Protein AF-A0A965UQV0-F1 (afdb_monomer_lite)

Sequence (285 aa):
LSEIEAEEAVGSFVECPVNIHHAEELSNMFTGNLGSVRDLWVEGEWVKGEVAIPLWLDNQLTDDGKKLSAEWTLTDKRFVGLALTPTPRIDNAALMAAFKTFSTSGKSQPPVASKAATTGERKTIMPKISEAWENLKALFTAAGFEDDMTTTKTPAPTPAPVEDKEKAELATFKANIVNSKKQTVKASAIRALGQNTPGAIAAFATIDATDSLETLEAMNTTYESIAAKTMGINGGRQTTTGNDGAFSAEKLDNPDLMKKVLFALSNEEPIFGSALKTLEQKGKV

Structure (mmCIF, N/CA/C/O backbone):
data_AF-A0A965UQV0-F1
#
_entry.id   AF-A0A965UQV0-F1
#
loop_
_atom_site.group_PDB
_atom_site.id
_atom_site.type_symbol
_atom_site.label_atom_id
_atom_site.label_alt_id
_atom_site.label_comp_id
_atom_site.label_asym_id
_atom_site.label_entity_id
_atom_site.label_seq_id
_atom_site.pdbx_PDB_ins_code
_atom_site.Cartn_x
_atom_site.Cartn_y
_atom_site.Cartn_z
_atom_site.occupancy
_atom_site.B_iso_or_equiv
_atom_site.auth_seq_id
_atom_site.auth_comp_id
_atom_site.auth_asym_id
_atom_site.auth_atom_id
_atom_site.pdbx_PDB_model_num
ATOM 1 N N . LEU A 1 1 ? -13.182 7.717 -5.731 1.00 72.56 1 LEU A N 1
ATOM 2 C CA . LEU A 1 1 ? -13.818 6.552 -6.372 1.00 72.56 1 LEU A CA 1
ATOM 3 C C . LEU A 1 1 ? -15.115 7.046 -6.995 1.00 72.56 1 LEU A C 1
ATOM 5 O O . LEU A 1 1 ? -15.606 8.078 -6.549 1.00 72.56 1 LEU A O 1
ATOM 9 N N . SER A 1 2 ? -15.632 6.383 -8.024 1.00 87.25 2 SER A N 1
ATOM 10 C CA . SER A 1 2 ? -17.058 6.509 -8.354 1.00 87.25 2 SER A CA 1
ATOM 11 C C . SER A 1 2 ? -17.911 5.847 -7.262 1.00 87.25 2 SER A C 1
ATOM 13 O O . SER A 1 2 ? -17.381 5.086 -6.455 1.00 87.25 2 SER A O 1
ATOM 15 N N . GLU A 1 3 ? -19.212 6.131 -7.228 1.00 87.62 3 GLU A N 1
ATOM 16 C CA . GLU A 1 3 ? -20.154 5.498 -6.289 1.00 87.62 3 GLU A CA 1
ATOM 17 C C . GLU A 1 3 ? -20.140 3.967 -6.429 1.00 87.62 3 GLU A C 1
ATOM 19 O O . GLU A 1 3 ? -19.945 3.266 -5.443 1.00 87.62 3 GLU A O 1
ATOM 24 N N . ILE A 1 4 ? -20.171 3.460 -7.668 1.00 90.50 4 ILE A N 1
ATOM 25 C CA . ILE A 1 4 ? -20.088 2.021 -7.973 1.00 90.50 4 ILE A CA 1
ATOM 26 C C . ILE A 1 4 ? -18.768 1.421 -7.473 1.00 90.50 4 ILE A C 1
ATOM 28 O O . ILE A 1 4 ? -18.767 0.388 -6.813 1.00 90.50 4 ILE A O 1
ATOM 32 N N . GLU A 1 5 ? -17.634 2.082 -7.740 1.00 88.69 5 GLU A N 1
ATOM 33 C CA . GLU A 1 5 ? -16.329 1.615 -7.244 1.00 88.69 5 GLU A CA 1
ATOM 34 C C . GLU A 1 5 ? -16.303 1.565 -5.704 1.00 88.69 5 GLU A C 1
ATOM 36 O O . GLU A 1 5 ? -15.667 0.688 -5.124 1.00 88.69 5 GLU A O 1
ATOM 41 N N . ALA A 1 6 ? -16.952 2.523 -5.030 1.00 90.62 6 ALA A N 1
ATOM 42 C CA . ALA A 1 6 ? -17.003 2.575 -3.572 1.00 90.62 6 ALA A CA 1
ATOM 43 C C . ALA A 1 6 ? -17.870 1.446 -2.997 1.00 90.62 6 ALA A C 1
ATOM 45 O O . ALA A 1 6 ? -17.454 0.790 -2.044 1.00 90.62 6 ALA A O 1
ATOM 46 N N . GLU A 1 7 ? -19.030 1.181 -3.599 1.00 92.94 7 GLU A N 1
ATOM 47 C CA . GLU A 1 7 ? -19.899 0.061 -3.231 1.00 92.94 7 GLU A CA 1
ATOM 48 C C . GLU A 1 7 ? -19.215 -1.293 -3.450 1.00 92.94 7 GLU A C 1
ATOM 50 O O . GLU A 1 7 ? -19.286 -2.162 -2.584 1.00 92.94 7 GLU A O 1
ATOM 55 N N . GLU A 1 8 ? -18.494 -1.473 -4.560 1.00 92.81 8 GLU A N 1
ATOM 56 C CA . GLU A 1 8 ? -17.718 -2.691 -4.823 1.00 92.81 8 GLU A CA 1
ATOM 57 C C . GLU A 1 8 ? -16.578 -2.882 -3.814 1.00 92.81 8 GLU A C 1
ATOM 59 O O . GLU A 1 8 ? -16.332 -3.999 -3.344 1.00 92.81 8 GLU A O 1
ATOM 64 N N . ALA A 1 9 ? -15.882 -1.802 -3.451 1.00 91.50 9 ALA A N 1
ATOM 65 C CA . ALA A 1 9 ? -14.832 -1.859 -2.442 1.00 91.50 9 ALA A CA 1
ATOM 66 C C . ALA A 1 9 ? -15.383 -2.228 -1.058 1.00 91.50 9 ALA A C 1
ATOM 68 O O . ALA A 1 9 ? -14.780 -3.047 -0.368 1.00 91.50 9 ALA A O 1
ATOM 69 N N . VAL A 1 10 ? -16.535 -1.670 -0.675 1.00 94.69 10 VAL A N 1
ATOM 70 C CA . VAL A 1 10 ? -17.234 -2.022 0.569 1.00 94.69 10 VAL A CA 1
ATOM 71 C C . VAL A 1 10 ? -17.746 -3.464 0.522 1.00 94.69 10 VAL A C 1
ATOM 73 O O . VAL A 1 10 ? -17.516 -4.227 1.451 1.00 94.69 10 VAL A O 1
ATOM 76 N N . GLY A 1 11 ? -18.374 -3.884 -0.578 1.00 94.25 11 GLY A N 1
ATOM 77 C CA . GLY A 1 11 ? -18.922 -5.235 -0.727 1.00 94.25 11 GLY A CA 1
ATOM 78 C C . GLY A 1 11 ? -17.865 -6.342 -0.792 1.00 94.25 11 GLY A C 1
ATOM 79 O O . GLY A 1 11 ? -18.174 -7.503 -0.534 1.00 94.25 11 GLY A O 1
ATOM 80 N N . SER A 1 12 ? -16.619 -5.994 -1.122 1.00 93.50 12 SER A N 1
ATOM 81 C CA . SER A 1 12 ? -15.470 -6.909 -1.109 1.00 93.50 12 SER A CA 1
ATOM 82 C C . SER A 1 12 ? -14.558 -6.732 0.105 1.00 93.50 12 SER A C 1
ATOM 84 O O . SER A 1 12 ? -13.489 -7.348 0.155 1.00 93.50 12 SER A O 1
ATOM 86 N N . PHE A 1 13 ? -14.964 -5.907 1.073 1.00 95.56 13 PHE A N 1
ATOM 87 C CA . PHE A 1 13 ? -14.188 -5.665 2.275 1.00 95.56 13 PHE A CA 1
ATOM 88 C C . PHE A 1 13 ? -14.021 -6.949 3.094 1.00 95.56 13 PHE A C 1
ATOM 90 O O . PHE A 1 13 ? -14.951 -7.734 3.285 1.00 95.56 13 PHE A O 1
ATOM 97 N N . VAL A 1 14 ? -12.805 -7.136 3.595 1.00 94.25 14 VAL A N 1
ATOM 98 C CA . VAL A 1 14 ? -12.452 -8.168 4.563 1.00 94.25 14 VAL A CA 1
ATOM 99 C C . VAL A 1 14 ? -11.770 -7.457 5.718 1.00 94.25 14 VAL A C 1
ATOM 101 O O . VAL A 1 14 ? -10.919 -6.597 5.482 1.00 94.25 14 VAL A O 1
ATOM 104 N N . GLU A 1 15 ? -12.135 -7.824 6.948 1.00 94.94 15 GLU A N 1
ATOM 105 C CA . GLU A 1 15 ? -11.484 -7.314 8.154 1.00 94.94 15 GLU A CA 1
ATOM 106 C C . GLU A 1 15 ? -9.959 -7.398 8.010 1.00 94.94 15 GLU A C 1
ATOM 108 O O . GLU A 1 15 ? -9.396 -8.450 7.696 1.00 94.94 15 GLU A O 1
ATOM 113 N N . CYS A 1 16 ? -9.292 -6.267 8.221 1.00 92.38 16 CYS A N 1
ATOM 114 C CA . CYS A 1 16 ? -7.855 -6.135 8.030 1.00 92.38 16 CYS A CA 1
ATOM 115 C C . CYS A 1 16 ? -7.203 -5.482 9.257 1.00 92.38 16 CYS A C 1
ATOM 117 O O . CYS A 1 16 ? -7.815 -4.620 9.903 1.00 92.38 16 CYS A O 1
ATOM 119 N N . PRO A 1 17 ? -5.959 -5.865 9.593 1.00 91.25 17 PRO A N 1
ATOM 120 C CA . PRO A 1 17 ? -5.268 -5.326 10.755 1.00 91.25 17 PRO A CA 1
ATOM 121 C C . PRO A 1 17 ? -4.925 -3.842 10.577 1.00 91.25 17 PRO A C 1
ATOM 123 O O . PRO A 1 17 ? -4.665 -3.368 9.469 1.00 91.25 17 PRO A O 1
ATOM 126 N N . VAL A 1 18 ? -4.878 -3.118 11.696 1.00 90.94 18 VAL A N 1
ATOM 127 C CA . VAL A 1 18 ? -4.290 -1.775 11.755 1.00 90.94 18 VAL A CA 1
ATOM 128 C C . VAL A 1 18 ? -2.770 -1.906 11.868 1.00 90.94 18 VAL A C 1
ATOM 130 O O . VAL A 1 18 ? -2.272 -2.684 12.681 1.00 90.94 18 VAL A O 1
ATOM 133 N N . ASN A 1 19 ? -2.027 -1.134 11.073 1.00 88.50 19 ASN A N 1
ATOM 134 C CA . ASN A 1 19 ? -0.559 -1.129 11.061 1.00 88.50 19 ASN A CA 1
ATOM 135 C C . ASN A 1 19 ? 0.024 0.217 11.546 1.00 88.50 19 ASN A C 1
ATOM 137 O O . ASN A 1 19 ? -0.667 1.239 11.570 1.00 88.50 19 ASN A O 1
ATOM 141 N N . ILE A 1 20 ? 1.311 0.237 11.920 1.00 83.94 20 ILE A N 1
ATOM 142 C CA . ILE A 1 20 ? 2.081 1.473 12.160 1.00 83.94 20 ILE A CA 1
ATOM 143 C C . ILE A 1 20 ? 2.837 1.814 10.880 1.00 83.94 20 ILE A C 1
ATOM 145 O O . ILE A 1 20 ? 3.790 1.130 10.523 1.00 83.94 20 ILE A O 1
ATOM 149 N N . HIS A 1 21 ? 2.425 2.906 10.228 1.00 75.06 21 HIS A N 1
ATOM 150 C CA . HIS A 1 21 ? 2.913 3.334 8.913 1.00 75.06 21 HIS A CA 1
ATOM 151 C C . HIS A 1 21 ? 2.694 2.292 7.789 1.00 75.06 21 HIS A C 1
ATOM 153 O O . HIS A 1 21 ? 2.697 1.088 8.004 1.00 75.06 21 HIS A O 1
ATOM 159 N N . HIS A 1 22 ? 2.529 2.751 6.544 1.00 77.00 22 HIS A N 1
ATOM 160 C CA . HIS A 1 22 ? 2.412 1.884 5.350 1.00 77.00 22 HIS A CA 1
ATOM 161 C C . HIS A 1 22 ? 3.738 1.185 4.977 1.00 77.00 22 HIS A C 1
ATOM 163 O O . HIS A 1 22 ? 4.058 1.035 3.803 1.00 77.00 22 HIS A O 1
ATOM 169 N N . ALA A 1 23 ? 4.590 0.882 5.957 1.00 65.81 23 ALA A N 1
ATOM 170 C CA . ALA A 1 23 ? 5.897 0.281 5.748 1.00 65.81 23 ALA A CA 1
ATOM 171 C C . ALA A 1 23 ? 5.814 -1.218 6.053 1.00 65.81 23 ALA A C 1
ATOM 173 O O . ALA A 1 23 ? 5.755 -1.612 7.217 1.00 65.81 23 ALA A O 1
ATOM 174 N N . GLU A 1 24 ? 5.860 -2.044 5.006 1.00 65.19 24 GLU A N 1
ATOM 175 C CA . GLU A 1 24 ? 5.883 -3.510 5.117 1.00 65.19 24 GLU A CA 1
ATOM 176 C C . GLU A 1 24 ? 7.036 -4.008 6.012 1.00 65.19 24 GLU A C 1
ATOM 178 O O . GLU A 1 24 ? 6.895 -5.010 6.705 1.00 65.19 24 GLU A O 1
ATOM 183 N N . GLU A 1 25 ? 8.151 -3.271 6.073 1.00 57.91 25 GLU A N 1
ATOM 184 C CA . GLU A 1 25 ? 9.360 -3.638 6.828 1.00 57.91 25 GLU A CA 1
ATOM 185 C C . GLU A 1 25 ? 9.293 -3.363 8.343 1.00 57.91 25 GLU A C 1
ATOM 187 O O . GLU A 1 25 ? 10.111 -3.892 9.092 1.00 57.91 25 GLU A O 1
ATOM 192 N N . LEU A 1 26 ? 8.352 -2.532 8.812 1.00 56.81 26 LEU A N 1
ATOM 193 C CA . LEU A 1 26 ? 8.163 -2.220 10.244 1.00 56.81 26 LEU A CA 1
ATOM 194 C C . LEU A 1 26 ? 6.984 -2.992 10.862 1.00 56.81 26 LEU A C 1
ATOM 196 O O . LEU A 1 26 ? 6.676 -2.833 12.046 1.00 56.81 26 LEU A O 1
ATOM 200 N N . SER A 1 27 ? 6.331 -3.827 10.053 1.00 56.19 27 SER A N 1
ATOM 201 C CA . SER A 1 27 ? 5.101 -4.557 10.370 1.00 56.19 27 SER A CA 1
ATOM 202 C C . SER A 1 27 ? 5.287 -5.613 11.473 1.00 56.19 27 SER A C 1
ATOM 204 O O . SER A 1 27 ? 4.365 -5.951 12.206 1.00 56.19 27 SER A O 1
ATOM 206 N N . ASN A 1 28 ? 6.506 -6.090 11.694 1.00 60.03 28 ASN A N 1
ATOM 207 C CA . ASN A 1 28 ? 6.750 -7.381 12.333 1.00 60.03 28 ASN A CA 1
ATOM 208 C C . ASN A 1 28 ? 6.303 -7.442 13.805 1.00 60.03 28 ASN A C 1
ATOM 210 O O . ASN A 1 28 ? 5.874 -8.495 14.263 1.00 60.03 28 ASN A O 1
ATOM 214 N N . MET A 1 29 ? 6.426 -6.339 14.553 1.00 72.88 29 MET A N 1
ATOM 215 C CA . MET A 1 29 ? 6.126 -6.321 15.996 1.00 72.88 29 MET A CA 1
ATOM 216 C C . MET A 1 29 ? 4.736 -5.761 16.334 1.00 72.88 29 MET A C 1
ATOM 218 O O . MET A 1 29 ? 4.199 -6.033 17.407 1.00 72.88 29 MET A O 1
ATOM 222 N N . PHE A 1 30 ? 4.132 -4.998 15.420 1.00 73.31 30 PHE A N 1
ATOM 223 C CA . PHE A 1 30 ? 2.867 -4.303 15.675 1.00 73.31 30 PHE A CA 1
ATOM 224 C C . PHE A 1 30 ? 1.697 -4.811 14.828 1.00 73.31 30 PHE A C 1
ATOM 226 O O . PHE A 1 30 ? 0.543 -4.560 15.180 1.00 73.31 30 PHE A O 1
ATOM 233 N N . THR A 1 31 ? 1.952 -5.539 13.740 1.00 71.00 31 THR A N 1
ATOM 234 C CA . THR A 1 31 ? 0.888 -6.062 12.879 1.00 71.00 31 THR A CA 1
ATOM 235 C C . THR A 1 31 ? -0.005 -7.033 13.641 1.00 71.00 31 THR A C 1
ATOM 237 O O . THR A 1 31 ? 0.458 -7.973 14.280 1.00 71.00 31 THR A O 1
ATOM 240 N N . GLY A 1 32 ? -1.311 -6.762 13.595 1.00 79.00 32 GLY A N 1
ATOM 241 C CA . GLY A 1 32 ? -2.344 -7.520 14.307 1.00 79.00 32 GLY A CA 1
ATOM 242 C C . GLY A 1 32 ? -2.556 -7.108 15.769 1.00 79.00 32 GLY A C 1
ATOM 243 O O . GLY A 1 32 ? -3.599 -7.426 16.332 1.00 79.00 32 GLY A O 1
ATOM 244 N N . ASN A 1 33 ? -1.635 -6.350 16.373 1.00 88.00 33 ASN A N 1
ATOM 245 C CA . ASN A 1 33 ? -1.719 -5.959 17.787 1.00 88.00 33 ASN A CA 1
ATOM 246 C C . ASN A 1 33 ? -2.320 -4.566 18.013 1.00 88.00 33 ASN A C 1
ATOM 248 O O . ASN A 1 33 ? -2.672 -4.229 19.141 1.00 88.00 33 ASN A O 1
ATOM 252 N N . LEU A 1 34 ? -2.442 -3.746 16.966 1.00 90.50 34 LEU A N 1
ATOM 253 C CA . LEU A 1 34 ? -2.953 -2.370 17.060 1.00 90.50 34 LEU A CA 1
ATOM 254 C C . LEU A 1 34 ? -4.464 -2.261 16.854 1.00 90.50 34 LEU A C 1
ATOM 256 O O . LEU A 1 34 ? -5.013 -1.161 16.919 1.00 90.50 34 LEU A O 1
ATOM 260 N N . GLY A 1 35 ? -5.128 -3.389 16.607 1.00 93.44 35 GLY A N 1
ATOM 261 C CA . GLY A 1 35 ? -6.546 -3.439 16.292 1.00 93.44 35 GLY A CA 1
ATOM 262 C C . GLY A 1 35 ? -6.836 -3.858 14.857 1.00 93.44 35 GLY A C 1
ATOM 263 O O . GLY A 1 35 ? -5.950 -4.304 14.123 1.00 93.44 35 GLY A O 1
ATOM 264 N N . SER A 1 36 ? -8.095 -3.708 14.464 1.00 94.56 36 SER A N 1
ATOM 265 C CA . SER A 1 36 ? -8.594 -4.086 13.144 1.00 94.56 36 SER A CA 1
ATOM 266 C C . SER A 1 36 ? -9.684 -3.135 12.660 1.00 94.56 36 SER A C 1
ATOM 268 O O . SER A 1 36 ? -10.416 -2.534 13.452 1.00 94.56 36 SER A O 1
ATOM 270 N N . VAL A 1 37 ? -9.786 -2.988 11.341 1.00 95.56 37 VAL A N 1
ATOM 271 C CA . VAL A 1 37 ? -10.955 -2.371 10.705 1.00 95.56 37 VAL A CA 1
ATOM 272 C C . VAL A 1 37 ? -12.038 -3.435 10.643 1.00 95.56 37 VAL A C 1
ATOM 274 O O . VAL A 1 37 ? -11.820 -4.479 10.037 1.00 95.56 37 VAL A O 1
ATOM 277 N N . ARG A 1 38 ? -13.175 -3.197 11.293 1.00 96.00 38 ARG A N 1
ATOM 278 C CA . ARG A 1 38 ? -14.248 -4.191 11.435 1.00 96.00 38 ARG A CA 1
ATOM 279 C C . ARG A 1 38 ? -15.310 -4.090 10.364 1.00 96.00 38 ARG A C 1
ATOM 281 O O . ARG A 1 38 ? -15.871 -5.107 9.977 1.00 96.00 38 ARG A O 1
ATOM 288 N N . ASP A 1 39 ? -15.587 -2.872 9.923 1.00 96.94 39 ASP A N 1
ATOM 289 C CA . ASP A 1 39 ? -16.644 -2.616 8.959 1.00 96.94 39 ASP A CA 1
ATOM 290 C C . ASP A 1 39 ? -16.308 -1.402 8.096 1.00 96.94 39 ASP A C 1
ATOM 292 O O . ASP A 1 39 ? -15.585 -0.502 8.539 1.00 96.94 39 ASP A O 1
ATOM 296 N N . LEU A 1 40 ? -16.852 -1.380 6.882 1.00 96.38 40 LEU A N 1
ATOM 297 C CA . LEU A 1 40 ? -16.814 -0.254 5.957 1.00 96.38 40 LEU A CA 1
ATOM 298 C C . LEU A 1 40 ? -18.212 -0.021 5.394 1.00 96.38 40 LEU A C 1
ATOM 300 O O . LEU A 1 40 ? -18.928 -0.960 5.069 1.00 96.38 40 LEU A O 1
ATOM 304 N N . TRP A 1 41 ? -18.585 1.239 5.202 1.00 97.00 41 TRP A N 1
ATOM 305 C CA . TRP A 1 41 ? -19.834 1.585 4.529 1.00 97.00 41 TRP A CA 1
ATOM 306 C C . TRP A 1 41 ? -19.695 2.872 3.726 1.00 97.00 41 TRP A C 1
ATOM 308 O O . TRP A 1 41 ? -18.813 3.700 3.971 1.00 97.00 41 TRP A O 1
ATOM 318 N N . VAL A 1 42 ? -20.583 3.041 2.750 1.00 95.81 42 VAL A N 1
ATOM 319 C CA . VAL A 1 42 ? -20.706 4.283 1.985 1.00 95.81 42 VAL A CA 1
ATOM 320 C C . VAL A 1 42 ? -21.742 5.176 2.661 1.00 95.81 42 VAL A C 1
ATOM 322 O O . VAL A 1 42 ? -22.833 4.731 3.014 1.00 95.81 42 VAL A O 1
ATOM 325 N N . GLU A 1 43 ? -21.409 6.450 2.836 1.00 94.31 43 GLU A N 1
ATOM 326 C CA . GLU A 1 43 ? -22.330 7.473 3.322 1.00 94.31 43 GLU A CA 1
ATOM 327 C C . GLU A 1 43 ? -22.175 8.745 2.480 1.00 94.31 43 GLU A C 1
ATOM 329 O O . GLU A 1 43 ? -21.279 9.568 2.695 1.00 94.31 43 GLU A O 1
ATOM 334 N N . GLY A 1 44 ? -23.048 8.891 1.480 1.00 91.81 44 GLY A N 1
ATOM 335 C CA . GLY A 1 44 ? -22.929 9.941 0.470 1.00 91.81 44 GLY A CA 1
ATOM 336 C C . GLY A 1 44 ? -21.662 9.757 -0.365 1.00 91.81 44 GLY A C 1
ATOM 337 O O . GLY A 1 44 ? -21.425 8.692 -0.919 1.00 91.81 44 GLY A O 1
ATOM 338 N N . GLU A 1 45 ? -20.824 10.790 -0.436 1.00 88.62 45 GLU A N 1
ATOM 339 C CA . GLU A 1 45 ? -19.567 10.763 -1.205 1.00 88.62 45 GLU A CA 1
ATOM 340 C C . GLU A 1 45 ? -18.383 10.151 -0.433 1.00 88.62 45 GLU A C 1
ATOM 342 O O . GLU A 1 45 ? -17.247 10.154 -0.916 1.00 88.62 45 GLU A O 1
ATOM 347 N N . TRP A 1 46 ? -18.623 9.652 0.781 1.00 90.75 46 TRP A N 1
ATOM 348 C CA . TRP A 1 46 ? -17.575 9.212 1.695 1.00 90.75 46 TRP A CA 1
ATOM 349 C C . TRP A 1 46 ? -17.641 7.709 1.936 1.00 90.75 46 TRP A C 1
ATOM 351 O O . TRP A 1 46 ? -18.709 7.158 2.189 1.00 90.75 46 TRP A O 1
ATOM 361 N N . VAL A 1 47 ? -16.473 7.066 1.941 1.00 92.81 47 VAL A N 1
ATOM 362 C CA . VAL A 1 47 ? -16.306 5.737 2.537 1.00 92.81 47 V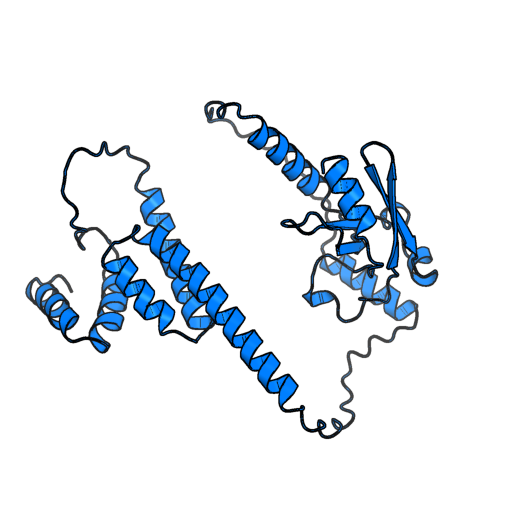AL A CA 1
ATOM 363 C C . VAL A 1 47 ? -15.925 5.940 3.997 1.00 92.81 47 VAL A C 1
ATOM 365 O O . VAL A 1 47 ? -14.921 6.594 4.295 1.00 92.81 47 VAL A O 1
ATOM 368 N N . LYS A 1 48 ? -16.740 5.403 4.899 1.00 95.19 48 LYS A N 1
ATOM 369 C CA . LYS A 1 48 ? -16.497 5.385 6.340 1.00 95.19 48 LYS A CA 1
ATOM 370 C C . LYS A 1 48 ? -16.143 3.973 6.782 1.00 95.19 48 LYS A C 1
ATOM 372 O O . LYS A 1 48 ? -16.363 3.012 6.051 1.00 95.19 48 LYS A O 1
ATOM 377 N N . GLY A 1 49 ? -15.574 3.872 7.975 1.00 95.25 49 GLY A N 1
ATOM 378 C CA . GLY A 1 49 ? -15.224 2.595 8.566 1.00 95.25 49 GLY A CA 1
ATOM 379 C C . GLY A 1 49 ? -15.238 2.634 10.079 1.00 95.25 49 GLY A C 1
ATOM 380 O O . GLY A 1 49 ? -15.031 3.688 10.686 1.00 95.25 49 GLY A O 1
ATOM 381 N N . GLU A 1 50 ? -15.458 1.469 10.670 1.00 96.12 50 GLU A N 1
ATOM 382 C CA . GLU A 1 50 ? -15.340 1.247 12.104 1.00 96.12 50 GLU A CA 1
ATOM 383 C C . GLU A 1 50 ? -14.017 0.545 12.401 1.00 96.12 50 GLU A C 1
ATOM 385 O O . GLU A 1 50 ? -13.657 -0.450 11.769 1.00 96.12 50 GLU A O 1
ATOM 390 N N . VAL A 1 51 ? -13.287 1.067 13.384 1.00 95.25 51 VAL A N 1
ATOM 391 C CA . VAL A 1 51 ? -11.979 0.547 13.781 1.00 95.25 51 VAL A CA 1
ATOM 392 C C . VAL A 1 51 ? -12.036 0.169 15.246 1.00 95.25 51 VAL A C 1
ATOM 394 O O . VAL A 1 51 ? -12.346 0.998 16.100 1.00 95.25 51 VAL A O 1
ATOM 397 N N . ALA A 1 52 ? -11.699 -1.079 15.544 1.00 95.44 52 ALA A N 1
ATOM 398 C CA . ALA A 1 52 ? -11.507 -1.529 16.906 1.00 95.44 52 ALA A CA 1
ATOM 399 C C . ALA A 1 52 ? -10.040 -1.375 17.281 1.00 95.44 52 ALA A C 1
ATOM 401 O O . ALA A 1 52 ? -9.186 -2.037 16.700 1.00 95.44 52 ALA A O 1
ATOM 402 N N . ILE A 1 53 ? -9.761 -0.532 18.272 1.00 93.25 53 ILE A N 1
ATOM 403 C CA . ILE A 1 53 ? -8.425 -0.339 18.839 1.00 93.25 53 ILE A CA 1
ATOM 404 C C . ILE A 1 53 ? -8.365 -0.912 20.262 1.00 93.25 53 ILE A C 1
ATOM 406 O O . ILE A 1 53 ? -9.346 -0.821 21.005 1.00 93.25 53 ILE A O 1
ATOM 410 N N . PRO A 1 54 ? -7.237 -1.510 20.678 1.00 93.31 54 PRO A N 1
ATOM 411 C CA . PRO A 1 54 ? -7.054 -1.934 22.058 1.00 93.31 54 PRO A CA 1
ATOM 412 C C . PRO A 1 54 ? -7.128 -0.752 23.030 1.00 93.31 54 PRO A C 1
ATOM 414 O O . PRO A 1 54 ? -6.564 0.310 22.769 1.00 93.31 54 PRO A O 1
ATOM 417 N N . LEU A 1 55 ? -7.738 -0.965 24.200 1.00 92.88 55 LEU A N 1
ATOM 418 C CA . LEU A 1 55 ? -7.888 0.076 25.227 1.00 92.88 55 LEU A CA 1
ATOM 419 C C . LEU A 1 55 ? -6.542 0.666 25.676 1.00 92.88 55 LEU A C 1
ATOM 421 O O . LEU A 1 55 ? -6.442 1.862 25.934 1.00 92.88 55 LEU A O 1
ATOM 425 N N . TRP A 1 56 ? -5.495 -0.164 25.757 1.00 90.94 56 TRP A N 1
ATOM 426 C CA . TRP A 1 56 ? -4.161 0.311 26.126 1.00 90.94 56 TRP A CA 1
ATOM 427 C C . TRP A 1 56 ? -3.627 1.329 25.117 1.00 90.94 56 TRP A C 1
ATOM 429 O O . TRP A 1 56 ? -2.984 2.283 25.534 1.00 90.94 56 TRP A O 1
ATOM 439 N N . LEU A 1 57 ? -3.920 1.154 23.824 1.00 89.88 57 LEU A N 1
ATOM 440 C CA . LEU A 1 57 ? -3.485 2.047 22.756 1.00 89.88 57 LEU A CA 1
ATOM 441 C C . LEU A 1 57 ? -4.341 3.312 22.734 1.00 89.88 57 LEU A C 1
ATOM 443 O O . LEU A 1 57 ? -3.796 4.407 22.648 1.00 89.88 57 LEU A O 1
ATOM 447 N N . ASP A 1 58 ? -5.660 3.171 22.882 1.00 91.50 58 ASP A N 1
ATOM 448 C CA . ASP A 1 58 ? -6.590 4.304 22.941 1.00 91.50 58 ASP A CA 1
ATOM 449 C C . ASP A 1 58 ? -6.203 5.310 24.036 1.00 91.50 58 ASP A C 1
ATOM 451 O O . ASP A 1 58 ? -6.160 6.511 23.787 1.00 91.50 58 ASP A O 1
ATOM 455 N N . ASN A 1 59 ? -5.801 4.813 25.210 1.00 91.00 59 ASN A N 1
ATOM 456 C CA . ASN A 1 59 ? -5.340 5.647 26.322 1.00 91.00 59 ASN A CA 1
ATOM 457 C C . ASN A 1 59 ? -4.037 6.417 26.035 1.00 91.00 59 ASN A C 1
ATOM 459 O O . ASN A 1 59 ? -3.751 7.391 26.728 1.00 91.00 59 ASN A O 1
ATOM 463 N N . GLN A 1 60 ? -3.231 5.981 25.059 1.00 86.25 60 GLN A N 1
ATOM 464 C CA . GLN A 1 60 ? -1.982 6.653 24.672 1.00 86.25 60 GLN A CA 1
ATOM 465 C C . GLN A 1 60 ? -2.155 7.596 23.479 1.00 86.25 60 GLN A C 1
ATOM 467 O O . GLN A 1 60 ? -1.304 8.456 23.240 1.00 86.25 60 GLN A O 1
ATOM 472 N N . LEU A 1 61 ? -3.235 7.447 22.711 1.00 85.88 61 LEU A N 1
ATOM 473 C CA . LEU A 1 61 ? -3.518 8.304 21.570 1.00 85.88 61 LEU A CA 1
ATOM 474 C C . LEU A 1 61 ? -4.262 9.555 22.042 1.00 85.88 61 LEU A C 1
ATOM 476 O O . LEU A 1 61 ? -5.408 9.495 22.479 1.00 85.88 61 LEU A O 1
ATOM 480 N N . THR A 1 62 ? -3.630 10.719 21.897 1.00 83.75 62 THR A N 1
ATOM 481 C CA . THR A 1 62 ? -4.348 11.997 21.987 1.00 83.75 62 THR A CA 1
ATOM 482 C C . THR A 1 62 ? -5.337 12.123 20.827 1.00 83.75 62 THR A C 1
ATOM 484 O O . THR A 1 62 ? -5.187 11.446 19.808 1.00 83.75 62 THR A O 1
ATOM 487 N N . ASP A 1 63 ? -6.323 13.019 20.925 1.00 78.25 63 ASP A N 1
ATOM 488 C CA . ASP A 1 63 ? -7.283 13.246 19.831 1.00 78.25 63 ASP A CA 1
ATOM 489 C C . ASP A 1 63 ? -6.577 13.575 18.499 1.00 78.25 63 ASP A C 1
ATOM 491 O O . ASP A 1 63 ? -6.959 13.078 17.441 1.00 78.25 63 ASP A O 1
ATOM 495 N N . ASP A 1 64 ? -5.467 14.318 18.555 1.00 73.06 64 ASP A N 1
ATOM 496 C CA . ASP A 1 64 ? -4.610 14.604 17.396 1.00 73.06 64 ASP A CA 1
ATOM 497 C C . ASP A 1 64 ? -3.781 13.403 16.908 1.00 73.06 64 ASP A C 1
ATOM 499 O O . ASP A 1 64 ? -3.324 13.397 15.760 1.00 73.06 64 ASP A O 1
ATOM 503 N N . GLY A 1 65 ? -3.565 12.410 17.772 1.00 67.25 65 GLY A N 1
ATOM 504 C CA . GLY A 1 65 ? -2.832 11.171 17.514 1.00 67.25 65 GLY A CA 1
ATOM 505 C C . GLY A 1 65 ? -3.683 10.061 16.894 1.00 67.25 65 GLY A C 1
ATOM 506 O O . GLY A 1 65 ? -3.130 9.141 16.296 1.00 67.25 65 GLY A O 1
ATOM 507 N N . LYS A 1 66 ? -5.017 10.171 16.932 1.00 81.06 66 LYS A N 1
ATOM 508 C CA . LYS A 1 66 ? -5.965 9.222 16.307 1.00 81.06 66 LYS A CA 1
ATOM 509 C C . LYS A 1 66 ? -6.094 9.408 14.789 1.00 81.06 66 LYS A C 1
ATOM 511 O O . LYS A 1 66 ? -7.131 9.131 14.190 1.00 81.06 66 LYS A O 1
ATOM 516 N N . LYS A 1 67 ? -5.036 9.904 14.145 1.00 87.50 67 LYS A N 1
ATOM 517 C CA . LYS A 1 67 ? -4.993 10.111 12.699 1.00 87.50 67 LYS A CA 1
ATOM 518 C C . LYS A 1 67 ? -4.702 8.792 12.001 1.00 87.50 67 LYS A C 1
ATOM 520 O O . LYS A 1 67 ? -3.701 8.122 12.253 1.00 87.50 67 LYS A O 1
ATOM 525 N N . LEU A 1 68 ? -5.601 8.446 11.093 1.00 88.31 68 LEU A N 1
ATOM 526 C CA . LEU A 1 68 ? -5.557 7.217 10.324 1.00 88.31 68 LEU A CA 1
ATOM 527 C C . LEU A 1 68 ? -5.304 7.549 8.855 1.00 88.31 68 LEU A C 1
ATOM 529 O O . LEU A 1 68 ? -5.755 8.573 8.339 1.00 88.31 68 LEU A O 1
ATOM 533 N N . SER A 1 69 ? -4.579 6.674 8.172 1.00 91.00 69 SER A N 1
ATOM 534 C CA . SER A 1 69 ? -4.414 6.715 6.726 1.00 91.00 69 SER A CA 1
ATOM 535 C C . SER A 1 69 ? -4.905 5.402 6.149 1.00 91.00 69 SER A C 1
ATOM 537 O O . SER A 1 69 ? -4.325 4.356 6.418 1.00 91.00 69 SER A O 1
ATOM 539 N N . ALA A 1 70 ? -5.951 5.471 5.333 1.00 91.62 70 ALA A N 1
ATOM 540 C CA . ALA A 1 70 ? -6.436 4.323 4.581 1.00 91.62 70 ALA A CA 1
ATOM 541 C C . ALA A 1 70 ? -5.428 3.915 3.502 1.00 91.62 70 ALA A C 1
ATOM 543 O O . ALA A 1 70 ? -4.790 4.775 2.884 1.00 91.62 70 ALA A O 1
ATOM 544 N N . GLU A 1 71 ? -5.315 2.614 3.278 1.00 90.19 71 GLU A N 1
ATOM 545 C CA . GLU A 1 71 ? -4.510 2.016 2.226 1.00 90.19 71 GLU A CA 1
ATOM 546 C C . GLU A 1 71 ? -5.422 1.372 1.182 1.00 90.19 71 GLU A C 1
ATOM 548 O O . GLU A 1 71 ? -6.351 0.627 1.504 1.00 90.19 71 GLU A O 1
ATOM 553 N N . TRP A 1 72 ? -5.158 1.692 -0.083 1.00 90.12 72 TRP A N 1
ATOM 554 C CA . TRP A 1 72 ? -5.983 1.282 -1.212 1.00 90.12 72 TRP A CA 1
ATOM 555 C C . TRP A 1 72 ? -5.114 0.699 -2.316 1.00 90.12 72 TRP A C 1
ATOM 557 O O . TRP A 1 72 ? -4.101 1.297 -2.693 1.00 90.12 72 TRP A O 1
ATOM 567 N N . THR A 1 73 ? -5.543 -0.411 -2.914 1.00 89.00 73 THR A N 1
ATOM 568 C CA . THR A 1 73 ? -4.881 -0.930 -4.113 1.00 89.00 73 THR A CA 1
ATOM 569 C C . THR A 1 73 ? -5.151 -0.013 -5.296 1.00 89.00 73 THR A C 1
ATOM 571 O O . THR A 1 73 ? -6.283 0.383 -5.586 1.00 89.00 73 THR A O 1
ATOM 574 N N . LEU A 1 74 ? -4.092 0.350 -6.020 1.00 85.50 74 LEU A N 1
ATOM 575 C CA . LEU A 1 74 ? -4.228 1.249 -7.163 1.00 85.50 74 LEU A CA 1
ATOM 576 C C . LEU A 1 74 ? -4.915 0.580 -8.355 1.00 85.50 74 LEU A C 1
ATOM 578 O O . LEU A 1 74 ? -5.620 1.280 -9.082 1.00 85.50 74 LEU A O 1
ATOM 582 N N . THR A 1 75 ? -4.724 -0.724 -8.544 1.00 84.50 75 THR A N 1
ATOM 583 C CA . THR A 1 75 ? -5.292 -1.482 -9.667 1.00 84.50 75 THR A CA 1
ATOM 584 C C . THR A 1 75 ? -6.780 -1.729 -9.459 1.00 84.50 75 THR A C 1
ATOM 586 O O . THR A 1 75 ? -7.587 -1.296 -10.276 1.00 84.50 75 THR A O 1
ATOM 589 N N . ASP A 1 76 ? -7.138 -2.312 -8.314 1.00 84.06 76 ASP A N 1
ATOM 590 C CA . ASP A 1 76 ? -8.484 -2.855 -8.093 1.00 84.06 76 ASP A CA 1
ATOM 591 C C . ASP A 1 76 ? -9.353 -1.957 -7.207 1.00 84.06 76 ASP A C 1
ATOM 593 O O . ASP A 1 76 ? -10.493 -2.298 -6.914 1.00 84.06 76 ASP A O 1
ATOM 597 N N . LYS A 1 77 ? -8.808 -0.820 -6.748 1.00 89.62 77 LYS A N 1
ATOM 598 C CA . LYS A 1 77 ? -9.488 0.155 -5.876 1.00 89.62 77 LYS A CA 1
ATOM 599 C C . LYS A 1 77 ? -10.069 -0.461 -4.605 1.00 89.62 77 LYS A C 1
ATOM 601 O O . LYS A 1 77 ? -11.041 0.051 -4.063 1.00 89.62 77 LYS A O 1
ATOM 606 N N . ARG A 1 78 ? -9.436 -1.517 -4.095 1.00 90.50 78 ARG A N 1
ATOM 607 C CA . ARG A 1 78 ? -9.861 -2.198 -2.872 1.00 90.50 78 ARG A CA 1
ATOM 608 C C . ARG A 1 78 ? -9.206 -1.579 -1.657 1.00 90.50 78 ARG A C 1
ATOM 610 O O . ARG A 1 78 ? -8.029 -1.218 -1.706 1.00 90.50 78 ARG A O 1
ATOM 617 N N . PHE A 1 79 ? -9.964 -1.495 -0.576 1.00 91.81 79 PHE A N 1
ATOM 618 C CA . PHE A 1 79 ? -9.421 -1.182 0.734 1.00 91.81 79 PHE A CA 1
ATOM 619 C C . PHE A 1 79 ? -8.614 -2.385 1.225 1.00 91.81 79 PHE A C 1
ATOM 621 O O . PHE A 1 79 ? -9.128 -3.502 1.235 1.00 91.81 79 PHE A O 1
ATOM 628 N N . VAL A 1 80 ? -7.351 -2.173 1.584 1.00 90.81 80 VAL A N 1
ATOM 629 C CA . VAL A 1 80 ? -6.450 -3.263 2.010 1.00 90.81 80 VAL A CA 1
ATOM 630 C C . VAL A 1 80 ? -5.924 -3.103 3.422 1.00 90.81 80 VAL A C 1
ATOM 632 O O . VAL A 1 80 ? -5.446 -4.073 4.006 1.00 90.81 80 VAL A O 1
ATOM 635 N N . GLY A 1 81 ? -6.014 -1.903 3.985 1.00 90.94 81 GLY A N 1
ATOM 636 C CA . GLY A 1 81 ? -5.439 -1.648 5.288 1.00 90.94 81 GLY A CA 1
ATOM 637 C C . GLY A 1 81 ? -5.724 -0.257 5.812 1.00 90.94 81 GLY A C 1
ATOM 638 O O . GLY A 1 81 ? -6.212 0.639 5.115 1.00 90.94 81 GLY A O 1
ATOM 639 N N . LEU A 1 82 ? -5.370 -0.080 7.076 1.00 92.38 82 LEU A N 1
ATOM 640 C CA . LEU A 1 82 ? -5.420 1.196 7.760 1.00 92.38 82 LEU A CA 1
ATOM 641 C C . LEU A 1 82 ? -4.151 1.353 8.585 1.00 92.38 82 LEU A C 1
ATOM 643 O O . LEU A 1 82 ? -3.804 0.483 9.380 1.00 92.38 82 LEU A O 1
ATOM 647 N N . ALA A 1 83 ? -3.466 2.476 8.414 1.00 90.56 83 ALA A N 1
ATOM 648 C CA . ALA A 1 83 ? -2.281 2.789 9.190 1.00 90.56 83 ALA A CA 1
ATOM 649 C C . ALA A 1 83 ? -2.580 3.894 10.203 1.00 90.56 83 ALA A C 1
ATOM 651 O O . ALA A 1 83 ? -3.056 4.970 9.829 1.00 90.56 83 ALA A O 1
ATOM 652 N N . LEU A 1 84 ? -2.230 3.666 11.469 1.00 87.94 84 LEU A N 1
ATOM 653 C CA . LEU A 1 84 ? -2.070 4.744 12.441 1.00 87.94 84 LEU A CA 1
ATOM 654 C C . LEU A 1 84 ? -0.834 5.547 12.051 1.00 87.94 84 LEU A C 1
ATOM 656 O O . LEU A 1 84 ? 0.262 5.000 11.887 1.00 87.94 84 LEU A O 1
ATOM 660 N N . THR A 1 85 ? -1.012 6.850 11.845 1.00 85.62 85 THR A N 1
ATOM 661 C CA . THR A 1 85 ? 0.091 7.708 11.429 1.00 85.62 85 THR A CA 1
ATOM 662 C C . THR A 1 85 ? -0.011 9.102 12.050 1.00 85.62 85 THR A C 1
ATOM 664 O O . THR A 1 85 ? -1.035 9.770 11.916 1.00 85.62 85 THR A O 1
ATOM 667 N N . PRO A 1 86 ? 1.061 9.596 12.698 1.00 72.06 86 PRO A N 1
ATOM 668 C CA . PRO A 1 86 ? 1.052 10.922 13.318 1.00 72.06 86 PRO A CA 1
ATOM 669 C C . PRO A 1 86 ? 0.974 12.053 12.282 1.00 72.06 86 PRO A C 1
ATOM 671 O O . PRO A 1 86 ? 0.534 13.161 12.581 1.00 72.06 86 PRO A O 1
ATOM 674 N N . THR A 1 87 ? 1.398 11.783 11.046 1.00 73.44 87 THR A N 1
ATOM 675 C CA . THR A 1 87 ? 1.369 12.722 9.918 1.00 73.44 87 THR A CA 1
ATOM 676 C C . THR A 1 87 ? 0.679 12.056 8.728 1.00 73.44 87 THR A C 1
ATOM 678 O O . THR A 1 87 ? 1.347 11.560 7.815 1.00 73.44 87 THR A O 1
ATOM 681 N N . PRO A 1 88 ? -0.667 12.002 8.722 1.00 69.31 88 PRO A N 1
ATOM 682 C CA . PRO A 1 88 ? -1.395 11.409 7.613 1.00 69.31 88 PRO A CA 1
ATOM 683 C C . PRO A 1 88 ? -1.098 12.198 6.342 1.00 69.31 88 PRO A C 1
ATOM 685 O O . PRO A 1 88 ? -1.088 13.430 6.333 1.00 69.31 88 PRO A O 1
ATOM 688 N N . ARG A 1 89 ? -0.837 11.483 5.245 1.00 69.38 89 ARG A N 1
ATOM 689 C CA . ARG A 1 89 ? -0.455 12.073 3.952 1.00 69.38 89 ARG A CA 1
ATOM 690 C C . ARG A 1 89 ? -1.671 12.630 3.198 1.00 69.38 89 ARG A C 1
ATOM 692 O O . ARG A 1 89 ? -1.811 12.405 1.997 1.00 69.38 89 ARG A O 1
ATOM 699 N N . ILE A 1 90 ? -2.550 13.340 3.905 1.00 68.12 90 ILE A N 1
ATOM 700 C CA . ILE A 1 90 ? -3.807 13.889 3.377 1.00 68.12 90 ILE A CA 1
ATOM 701 C C . ILE A 1 90 ? -3.511 14.843 2.216 1.00 68.12 90 ILE A C 1
ATOM 703 O O . ILE A 1 90 ? -4.135 14.731 1.164 1.00 68.12 90 ILE A O 1
ATOM 707 N N . ASP A 1 91 ? -2.486 15.690 2.350 1.00 66.75 91 ASP A N 1
ATOM 708 C CA . ASP A 1 91 ? -2.075 16.631 1.302 1.00 66.75 91 ASP A CA 1
ATOM 709 C C . ASP A 1 91 ? -1.681 15.921 -0.000 1.00 66.75 91 ASP A C 1
ATOM 711 O O . ASP A 1 91 ? -2.058 16.357 -1.087 1.00 66.75 91 ASP A O 1
ATOM 715 N N . ASN A 1 92 ? -0.972 14.790 0.093 1.00 57.75 92 ASN A N 1
ATOM 716 C CA . ASN A 1 92 ? -0.571 14.016 -1.082 1.00 57.75 92 ASN A CA 1
ATOM 717 C C . ASN A 1 92 ? -1.775 13.328 -1.733 1.00 57.75 92 ASN A C 1
ATOM 719 O O . ASN A 1 92 ? -1.874 13.311 -2.959 1.00 57.75 92 ASN A O 1
ATOM 723 N N . ALA A 1 93 ? -2.699 12.790 -0.930 1.00 64.62 93 ALA A N 1
ATOM 724 C CA . ALA A 1 93 ? -3.934 12.197 -1.437 1.00 64.62 93 ALA A CA 1
ATOM 725 C C . ALA A 1 93 ? -4.801 13.247 -2.155 1.00 64.62 93 ALA A C 1
ATOM 727 O O . ALA A 1 93 ? -5.283 12.994 -3.259 1.00 64.62 93 ALA A O 1
ATOM 728 N N . ALA A 1 94 ? -4.922 14.450 -1.584 1.00 68.81 94 ALA A N 1
ATOM 729 C CA . ALA A 1 94 ? -5.622 15.575 -2.196 1.00 68.81 94 ALA A CA 1
ATOM 730 C C . ALA A 1 94 ? -4.956 16.024 -3.509 1.00 68.81 94 ALA A C 1
ATOM 732 O O . ALA A 1 94 ? -5.642 16.234 -4.509 1.00 68.81 94 ALA A O 1
ATOM 733 N N . LEU A 1 95 ? -3.621 16.103 -3.546 1.00 64.31 95 LEU A N 1
ATOM 734 C CA . LEU A 1 95 ? -2.853 16.405 -4.760 1.00 64.31 95 LEU A CA 1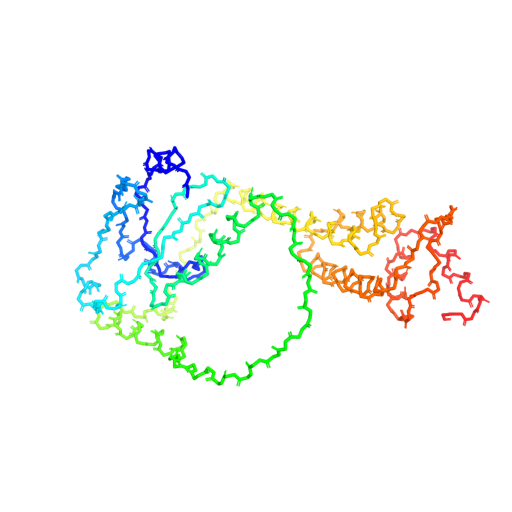
ATOM 735 C C . LEU A 1 95 ? -3.063 15.355 -5.858 1.00 64.31 95 LEU A C 1
ATOM 737 O O . LEU A 1 95 ? -3.290 15.715 -7.013 1.00 64.31 95 LEU A O 1
ATOM 741 N N . MET A 1 96 ? -3.031 14.065 -5.514 1.00 66.25 96 MET A N 1
ATOM 742 C CA . MET A 1 96 ? -3.288 12.981 -6.468 1.00 66.25 96 MET A CA 1
ATOM 743 C C . MET A 1 96 ? -4.733 12.993 -6.975 1.00 66.25 96 MET A C 1
ATOM 745 O O . MET A 1 96 ? -4.959 12.792 -8.170 1.00 66.25 96 MET A O 1
ATOM 749 N N . ALA A 1 97 ? -5.705 13.263 -6.100 1.00 67.88 97 ALA A N 1
ATOM 750 C CA . ALA A 1 97 ? -7.105 13.408 -6.483 1.00 67.88 97 ALA A CA 1
ATOM 751 C C . ALA A 1 97 ? -7.292 14.586 -7.452 1.00 67.88 97 ALA A C 1
ATOM 753 O O . ALA A 1 97 ? -7.854 14.407 -8.532 1.00 67.88 97 ALA A O 1
ATOM 754 N N . ALA A 1 98 ? -6.734 15.756 -7.125 1.00 67.62 98 ALA A N 1
ATOM 755 C CA . ALA A 1 98 ? -6.766 16.934 -7.987 1.00 67.62 98 ALA A CA 1
ATOM 756 C C . ALA A 1 98 ? -6.099 16.670 -9.349 1.00 67.62 98 ALA A C 1
ATOM 758 O O . ALA A 1 98 ? -6.652 17.031 -10.390 1.00 67.62 98 ALA A O 1
ATOM 759 N N . PHE A 1 99 ? -4.950 15.986 -9.361 1.00 69.88 99 PHE A N 1
ATOM 760 C CA . PHE A 1 99 ? -4.256 15.614 -10.594 1.00 69.88 99 PHE A CA 1
ATOM 761 C C . PHE A 1 99 ? -5.079 14.650 -11.460 1.00 69.88 99 PHE A C 1
ATOM 763 O O . PHE A 1 99 ? -5.146 14.837 -12.673 1.00 69.88 99 PHE A O 1
ATOM 770 N N . LYS A 1 100 ? -5.745 13.652 -10.860 1.00 71.38 100 LYS A N 1
ATOM 771 C CA . LYS A 1 100 ? -6.619 12.715 -11.586 1.00 71.38 100 LYS A CA 1
ATOM 772 C C . LYS A 1 100 ? -7.824 13.427 -12.207 1.00 71.38 100 LYS A C 1
ATOM 774 O O . LYS A 1 100 ? -8.165 13.161 -13.359 1.00 71.38 100 LYS A O 1
ATOM 779 N N . THR A 1 101 ? -8.447 14.354 -11.482 1.00 71.00 101 THR A N 1
ATOM 780 C CA . THR A 1 101 ? -9.545 15.180 -12.012 1.00 71.00 101 THR A CA 1
ATOM 781 C C . THR A 1 101 ? -9.068 16.056 -13.171 1.00 71.00 101 THR A C 1
ATOM 783 O O . THR A 1 101 ? -9.745 16.171 -14.191 1.00 71.00 101 THR A O 1
ATOM 786 N N . PHE A 1 102 ? -7.866 16.630 -13.061 1.00 75.62 102 PHE A N 1
ATOM 787 C CA . PHE A 1 102 ? -7.267 17.405 -14.144 1.00 75.62 102 PHE A CA 1
ATOM 788 C C . PHE A 1 102 ? -6.993 16.541 -15.387 1.00 75.62 102 PHE A C 1
ATOM 790 O O . PHE A 1 102 ? -7.416 16.909 -16.484 1.00 75.62 102 PHE A O 1
ATOM 797 N N . SER A 1 103 ? -6.353 15.377 -15.228 1.00 69.69 103 SER A N 1
ATOM 798 C CA . SER A 1 103 ? -5.945 14.511 -16.344 1.00 69.69 103 SER A CA 1
ATOM 799 C C . SER A 1 103 ? -7.118 13.867 -17.088 1.00 69.69 103 SER A C 1
ATOM 801 O O . SER A 1 103 ? -7.055 13.696 -18.303 1.00 69.69 103 SER A O 1
ATOM 803 N N . THR A 1 104 ? -8.209 13.562 -16.387 1.00 68.50 104 THR A N 1
ATOM 804 C CA . THR A 1 104 ? -9.430 12.997 -16.988 1.00 68.50 104 THR A CA 1
ATOM 805 C C . THR A 1 104 ? -10.284 14.032 -17.719 1.00 68.50 104 THR A C 1
ATOM 807 O O . THR A 1 104 ? -11.040 13.672 -18.616 1.00 68.50 104 THR A O 1
ATOM 810 N N . SER A 1 105 ? -10.137 15.324 -17.408 1.00 69.31 105 SER A N 1
ATOM 811 C CA . SER A 1 105 ? -10.954 16.387 -18.009 1.00 69.31 105 SER A CA 1
ATOM 812 C C . SER A 1 105 ? -10.650 16.691 -19.485 1.00 69.31 105 SER A C 1
ATOM 814 O O . SER A 1 105 ? -11.330 17.528 -20.078 1.00 69.31 105 SER A O 1
ATOM 816 N N . GLY A 1 106 ? -9.637 16.056 -20.092 1.00 50.53 106 GLY A N 1
ATOM 817 C CA . GLY A 1 106 ? -9.314 16.180 -21.522 1.00 50.53 106 GLY A CA 1
ATOM 818 C C . GLY A 1 106 ? -8.939 17.593 -21.994 1.00 50.53 106 GLY A C 1
ATOM 819 O O . GLY A 1 106 ? -8.721 17.810 -23.185 1.00 50.53 106 GLY A O 1
ATOM 820 N N . LYS A 1 107 ? -8.857 18.573 -21.087 1.00 49.50 107 LYS A N 1
ATOM 821 C CA . LYS A 1 107 ? -8.475 19.943 -21.421 1.00 49.50 107 LYS A CA 1
ATOM 822 C C . LYS A 1 107 ? -6.977 19.969 -21.690 1.00 49.50 107 LYS A C 1
ATOM 824 O O . LYS A 1 107 ? -6.174 19.702 -20.798 1.00 49.50 107 LYS A O 1
ATOM 829 N N . SER A 1 108 ? -6.623 20.271 -22.941 1.00 48.22 108 SER A N 1
ATOM 830 C CA . SER A 1 108 ? -5.248 20.448 -23.400 1.00 48.22 108 SER A CA 1
ATOM 831 C C . SER A 1 108 ? -4.462 21.286 -22.397 1.00 48.22 108 SER A C 1
ATOM 833 O O . SER A 1 108 ? -4.902 22.375 -22.021 1.00 48.22 108 SER A O 1
ATOM 835 N N . GLN A 1 109 ? -3.320 20.754 -21.980 1.00 49.97 109 GLN A N 1
ATOM 836 C CA . GLN A 1 109 ? -2.373 21.361 -21.056 1.00 49.97 109 GLN A CA 1
ATOM 837 C C . GLN A 1 109 ? -2.254 22.880 -21.308 1.00 49.97 109 GLN A C 1
ATOM 839 O O . GLN A 1 109 ? -1.953 23.274 -22.440 1.00 49.97 109 GLN A O 1
ATOM 844 N N . PRO A 1 110 ? -2.512 23.751 -20.312 1.00 48.97 110 PRO A N 1
ATOM 845 C CA . PRO A 1 110 ? -2.294 25.176 -20.498 1.00 48.97 110 PRO A CA 1
ATOM 846 C C . PRO A 1 110 ? -0.808 25.412 -20.822 1.00 48.97 110 PRO A C 1
ATOM 848 O O . PRO A 1 110 ? 0.054 24.718 -20.269 1.00 48.97 110 PRO A O 1
ATOM 851 N N . PRO A 1 111 ? -0.490 26.348 -21.733 1.00 44.28 111 PRO A N 1
ATOM 852 C CA . PRO A 1 111 ? 0.884 26.621 -22.127 1.00 44.28 111 PRO A CA 1
ATOM 853 C C . PRO A 1 111 ? 1.712 26.985 -20.893 1.00 44.28 111 PRO A C 1
ATOM 855 O O . PRO A 1 111 ? 1.318 27.827 -20.086 1.00 44.28 111 PRO A O 1
ATOM 858 N N . VAL A 1 112 ? 2.853 26.314 -20.744 1.00 48.34 112 VAL A N 1
ATOM 859 C CA . VAL A 1 112 ? 3.770 26.479 -19.614 1.00 48.34 112 VAL A CA 1
ATOM 860 C C . VAL A 1 112 ? 4.349 27.894 -19.653 1.00 48.34 112 VAL A C 1
ATOM 862 O O . VAL A 1 112 ? 5.302 28.171 -20.378 1.00 48.34 112 VAL A O 1
ATOM 865 N N . ALA A 1 113 ? 3.766 28.807 -18.879 1.00 43.28 113 ALA A N 1
ATOM 866 C CA . ALA A 1 113 ? 4.360 30.107 -18.614 1.00 43.28 113 ALA A CA 1
ATOM 867 C C . ALA A 1 113 ? 5.461 29.937 -17.558 1.00 43.28 113 ALA A C 1
ATOM 869 O O . ALA A 1 113 ? 5.203 29.627 -16.396 1.00 43.28 113 ALA A O 1
ATOM 870 N N . SER A 1 114 ? 6.711 30.114 -17.977 1.00 50.06 114 SER A N 1
ATOM 871 C CA . SER A 1 114 ? 7.869 30.182 -17.087 1.00 50.06 114 SER A CA 1
ATOM 872 C C . SER A 1 114 ? 7.931 31.527 -16.346 1.00 50.06 114 SER A C 1
ATOM 874 O O . SER A 1 114 ? 7.805 32.563 -17.000 1.00 50.06 114 SER A O 1
ATOM 876 N N . LYS A 1 115 ? 8.305 31.477 -15.052 1.00 45.00 115 LYS A N 1
ATOM 877 C CA . LYS A 1 115 ? 8.650 32.560 -14.085 1.00 45.00 115 LYS A CA 1
ATOM 878 C C . LYS A 1 115 ? 7.481 32.986 -13.170 1.00 45.00 115 LYS A C 1
ATOM 880 O O . LYS A 1 115 ? 6.371 33.141 -13.643 1.00 45.00 115 LYS A O 1
ATOM 885 N N . ALA A 1 116 ? 7.646 33.214 -11.863 1.00 38.69 116 ALA A N 1
ATOM 886 C CA . ALA A 1 116 ? 8.836 33.484 -11.056 1.00 38.69 116 ALA A CA 1
ATOM 887 C C . ALA A 1 116 ? 8.717 32.873 -9.643 1.00 38.69 116 ALA A C 1
ATOM 889 O O . ALA A 1 116 ? 7.622 32.671 -9.127 1.00 38.69 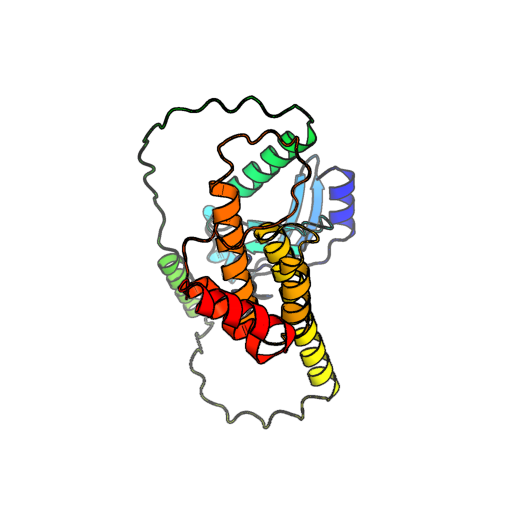116 ALA A O 1
ATOM 890 N N . ALA A 1 117 ? 9.871 32.607 -9.029 1.00 47.47 117 ALA A N 1
ATOM 891 C CA . ALA A 1 117 ? 10.008 32.127 -7.662 1.00 47.47 117 ALA A CA 1
ATOM 892 C C . ALA A 1 117 ? 9.545 33.181 -6.642 1.00 47.47 117 ALA A C 1
ATOM 894 O O . ALA A 1 117 ? 9.942 34.343 -6.718 1.00 47.47 117 ALA A O 1
ATOM 895 N N . THR A 1 118 ? 8.757 32.756 -5.655 1.00 38.66 118 THR A N 1
ATOM 896 C CA . THR A 1 118 ? 8.528 33.510 -4.420 1.00 38.66 118 THR A CA 1
ATOM 897 C C . THR A 1 118 ? 9.094 32.694 -3.267 1.00 38.66 118 THR A C 1
ATOM 899 O O . THR A 1 118 ? 8.560 31.652 -2.892 1.00 38.66 118 THR A O 1
ATOM 902 N N . THR A 1 119 ? 10.226 33.158 -2.749 1.00 45.00 119 THR A N 1
ATOM 903 C CA . THR A 1 119 ? 10.914 32.613 -1.581 1.00 45.00 119 THR A CA 1
ATOM 904 C C . THR A 1 119 ? 10.155 33.039 -0.327 1.00 45.00 119 THR A C 1
ATOM 906 O O . THR A 1 119 ? 10.333 34.150 0.162 1.00 45.00 119 THR A O 1
ATOM 909 N N . GLY A 1 120 ? 9.275 32.172 0.169 1.00 38.56 120 GLY A N 1
ATOM 910 C CA . GLY A 1 120 ? 8.711 32.265 1.514 1.00 38.56 120 GLY A CA 1
ATOM 911 C C . GLY A 1 120 ? 9.322 31.174 2.384 1.00 38.56 120 GLY A C 1
ATOM 912 O O . GLY A 1 120 ? 9.204 29.994 2.055 1.00 38.56 120 GLY A O 1
ATOM 913 N N . GLU A 1 121 ? 9.994 31.555 3.471 1.00 41.12 121 GLU A N 1
ATOM 914 C CA . GLU A 1 121 ? 10.517 30.622 4.471 1.00 41.12 121 GLU A CA 1
ATOM 915 C C . GLU A 1 121 ? 9.372 29.793 5.070 1.00 41.12 121 GLU A C 1
ATOM 917 O O . GLU A 1 121 ? 8.605 30.254 5.917 1.00 41.12 121 GLU A O 1
ATOM 922 N N . ARG A 1 122 ? 9.258 28.530 4.647 1.00 38.53 122 ARG A N 1
ATOM 923 C CA . ARG A 1 122 ? 8.481 27.529 5.380 1.00 38.53 122 ARG A CA 1
ATOM 924 C C . ARG A 1 122 ? 9.273 27.138 6.620 1.00 38.53 122 ARG A C 1
ATOM 926 O O . ARG A 1 122 ? 10.246 26.393 6.542 1.00 38.53 122 ARG A O 1
ATOM 933 N N . LYS A 1 123 ? 8.834 27.629 7.776 1.00 37.62 123 LYS A N 1
ATOM 934 C CA . LYS A 1 123 ? 9.298 27.160 9.081 1.00 37.62 123 LYS A CA 1
ATOM 935 C C . LYS A 1 123 ? 8.738 25.752 9.315 1.00 37.62 123 LYS A C 1
ATOM 937 O O . LYS A 1 123 ? 7.609 25.590 9.767 1.00 37.62 123 LYS A O 1
ATOM 942 N N . THR A 1 124 ? 9.507 24.734 8.942 1.00 38.31 124 THR A N 1
ATOM 943 C CA . THR A 1 124 ? 9.192 23.324 9.197 1.00 38.31 124 THR A CA 1
ATOM 944 C C . THR A 1 124 ? 9.294 23.057 10.698 1.00 38.31 124 THR A C 1
ATOM 946 O O . THR A 1 124 ? 10.385 22.873 11.230 1.00 38.31 124 THR A O 1
ATOM 949 N N . ILE A 1 125 ? 8.160 23.055 11.396 1.00 42.78 125 ILE A N 1
ATOM 950 C CA . ILE A 1 125 ? 8.059 22.513 12.754 1.00 42.78 125 ILE A CA 1
ATOM 951 C C . ILE A 1 125 ? 7.807 21.011 12.589 1.00 42.78 125 ILE A C 1
ATOM 953 O O . ILE A 1 125 ? 6.666 20.565 12.572 1.00 42.78 125 ILE A O 1
ATOM 957 N N . MET A 1 126 ? 8.869 20.237 12.366 1.00 45.91 126 MET A N 1
ATOM 958 C CA . MET A 1 126 ? 8.806 18.776 12.434 1.00 45.91 126 MET A CA 1
ATOM 959 C C . MET A 1 126 ? 9.643 18.309 13.623 1.00 45.91 126 MET A C 1
ATOM 961 O O . MET A 1 126 ? 10.843 18.596 13.639 1.00 45.91 126 MET A O 1
ATOM 965 N N . PRO A 1 127 ? 9.073 17.572 14.593 1.00 49.47 127 PRO A N 1
ATOM 966 C CA . PRO A 1 127 ? 9.897 16.701 15.415 1.00 49.47 127 PRO A CA 1
ATOM 967 C C . PRO A 1 127 ? 10.559 15.674 14.490 1.00 49.47 127 PRO A C 1
ATOM 969 O O . PRO A 1 127 ? 9.959 15.195 13.521 1.00 49.47 127 PRO A O 1
ATOM 972 N N . LYS A 1 128 ? 11.834 15.379 14.739 1.00 58.50 128 LYS A N 1
ATOM 973 C CA . LYS A 1 128 ? 12.571 14.392 13.945 1.00 58.50 128 LYS A CA 1
ATOM 974 C C . LYS A 1 128 ? 11.874 13.041 14.113 1.00 58.50 128 LYS A C 1
ATOM 976 O O . LYS A 1 128 ? 11.517 12.678 15.227 1.00 58.50 128 LYS A O 1
ATOM 981 N N . ILE A 1 129 ? 11.712 12.283 13.028 1.00 49.84 129 ILE A N 1
ATOM 982 C CA . ILE A 1 129 ? 11.096 10.937 13.028 1.00 49.84 129 ILE A CA 1
ATOM 983 C C . ILE A 1 129 ? 11.696 10.035 14.128 1.00 49.84 129 ILE A C 1
ATOM 985 O O . ILE A 1 129 ? 10.986 9.231 14.723 1.00 49.84 129 ILE A O 1
ATOM 989 N N . SER A 1 130 ? 12.973 10.237 14.466 1.00 55.31 130 SER A N 1
ATOM 990 C CA . SER A 1 130 ? 13.656 9.568 15.576 1.00 55.31 130 SER A CA 1
ATOM 991 C C . SER A 1 130 ? 13.045 9.843 16.957 1.00 55.31 130 SER A C 1
ATOM 993 O O . SER A 1 130 ? 12.988 8.940 17.774 1.00 55.31 130 SER A O 1
ATOM 995 N N . GLU A 1 131 ? 12.571 11.057 17.240 1.00 62.75 131 GLU A N 1
ATOM 996 C CA . GLU A 1 131 ? 11.979 11.407 18.543 1.00 62.75 131 GLU A CA 1
ATOM 997 C C . GLU A 1 131 ? 10.580 10.804 18.706 1.00 62.75 131 GLU A C 1
ATOM 999 O O . GLU A 1 131 ? 10.245 10.289 19.769 1.00 62.75 131 GLU A O 1
ATOM 1004 N N . ALA A 1 132 ? 9.779 10.803 17.635 1.00 58.31 132 ALA A N 1
ATOM 1005 C CA . ALA A 1 132 ? 8.484 10.123 17.631 1.00 58.31 132 ALA A CA 1
ATOM 1006 C C . ALA A 1 132 ? 8.644 8.609 17.850 1.00 58.31 132 ALA A C 1
ATOM 1008 O O . ALA A 1 132 ? 7.843 8.002 18.555 1.00 58.31 132 ALA A O 1
ATOM 1009 N N . TRP A 1 133 ? 9.703 8.021 17.289 1.00 60.12 133 TRP A N 1
ATOM 1010 C CA . TRP A 1 133 ? 10.025 6.605 17.442 1.00 60.12 133 TRP A CA 1
ATOM 1011 C C . TRP A 1 133 ? 10.442 6.231 18.869 1.00 60.12 133 TRP A C 1
ATOM 1013 O O . TRP A 1 133 ? 9.936 5.256 19.418 1.00 60.12 133 TRP A O 1
ATOM 1023 N N . GLU A 1 134 ? 11.312 7.020 19.503 1.00 73.75 134 GLU A N 1
ATOM 1024 C CA . GLU A 1 134 ? 11.742 6.759 20.884 1.00 73.75 134 GLU A CA 1
ATOM 1025 C C . GLU A 1 134 ? 10.600 6.946 21.895 1.00 73.75 134 GLU A C 1
ATOM 1027 O O . GLU A 1 134 ? 10.457 6.146 22.820 1.00 73.75 134 GLU A O 1
ATOM 1032 N N . ASN A 1 135 ? 9.715 7.925 21.676 1.00 69.50 135 ASN A N 1
ATOM 1033 C CA . ASN A 1 135 ? 8.504 8.073 22.489 1.00 69.50 135 ASN A CA 1
ATOM 1034 C C . ASN A 1 135 ? 7.576 6.858 22.354 1.00 69.50 135 ASN A C 1
ATOM 1036 O O . ASN A 1 135 ? 6.978 6.422 23.335 1.00 69.50 135 ASN A O 1
ATOM 1040 N N . LEU A 1 136 ? 7.476 6.286 21.151 1.00 65.06 136 LEU A N 1
ATOM 1041 C CA . LEU A 1 136 ? 6.647 5.113 20.898 1.00 65.06 136 LEU A CA 1
ATOM 1042 C C . LEU A 1 136 ? 7.231 3.863 21.572 1.00 65.06 136 LEU A C 1
ATOM 1044 O O . LEU A 1 136 ? 6.498 3.160 22.258 1.00 65.06 136 LEU A O 1
ATOM 1048 N N . LYS A 1 137 ? 8.548 3.634 21.496 1.00 69.06 137 LYS A N 1
ATOM 1049 C CA . LYS A 1 137 ? 9.209 2.552 22.253 1.00 69.06 137 LYS A CA 1
ATOM 1050 C C . LYS A 1 137 ? 8.970 2.662 23.757 1.00 69.06 137 LYS A C 1
ATOM 1052 O O . LYS A 1 137 ? 8.582 1.682 24.385 1.00 69.06 137 LYS A O 1
ATOM 1057 N N . ALA A 1 138 ? 9.149 3.859 24.321 1.00 71.88 138 ALA A N 1
ATOM 1058 C CA . ALA A 1 138 ? 8.963 4.092 25.752 1.00 71.88 138 ALA A CA 1
ATOM 1059 C C . ALA A 1 138 ? 7.539 3.745 26.220 1.00 71.88 138 ALA A C 1
ATOM 1061 O O . ALA A 1 138 ? 7.361 3.193 27.306 1.00 71.88 138 ALA A O 1
ATOM 1062 N N . LEU A 1 139 ? 6.529 4.017 25.387 1.00 65.50 139 LEU A N 1
ATOM 1063 C CA . LEU A 1 139 ? 5.137 3.657 25.657 1.00 65.50 139 LEU A CA 1
ATOM 1064 C C . LEU A 1 139 ? 4.907 2.141 25.667 1.00 65.50 139 LEU A C 1
ATOM 1066 O O . LEU A 1 139 ? 4.207 1.643 26.548 1.00 65.50 139 LEU A O 1
ATOM 1070 N N . PHE A 1 140 ? 5.516 1.403 24.737 1.00 62.06 140 PHE A N 1
ATOM 1071 C CA . PHE A 1 140 ? 5.428 -0.062 24.709 1.00 62.06 140 PHE A CA 1
ATOM 1072 C C . PHE A 1 140 ? 6.087 -0.691 25.937 1.00 62.06 140 PHE A C 1
ATOM 1074 O O . PHE A 1 140 ? 5.473 -1.526 26.603 1.00 62.06 140 PHE A O 1
ATOM 1081 N N . THR A 1 141 ? 7.273 -0.210 26.310 1.00 72.25 141 THR A N 1
ATOM 1082 C CA . THR A 1 141 ? 7.948 -0.638 27.540 1.00 72.25 141 THR A CA 1
ATOM 1083 C C . THR A 1 141 ? 7.107 -0.338 28.784 1.00 72.25 141 THR A C 1
ATOM 1085 O O . THR A 1 141 ? 6.965 -1.194 29.655 1.00 72.25 141 THR A O 1
ATOM 1088 N N . ALA A 1 142 ? 6.482 0.842 28.863 1.00 65.62 142 ALA A N 1
ATOM 1089 C CA . ALA A 1 142 ? 5.604 1.210 29.976 1.00 65.62 142 ALA A CA 1
ATOM 1090 C C . ALA A 1 142 ? 4.328 0.350 30.058 1.00 65.62 142 ALA A C 1
ATOM 1092 O O . ALA A 1 142 ? 3.802 0.136 31.149 1.00 65.62 142 ALA A O 1
ATOM 1093 N N . ALA A 1 143 ? 3.844 -0.168 28.926 1.00 63.44 143 ALA A N 1
ATOM 1094 C CA . ALA A 1 143 ? 2.704 -1.080 28.852 1.00 63.44 143 ALA A CA 1
ATOM 1095 C C . ALA A 1 143 ? 3.055 -2.542 29.204 1.00 63.44 143 ALA A C 1
ATOM 1097 O O . ALA A 1 143 ? 2.183 -3.408 29.142 1.00 63.44 143 ALA A O 1
ATOM 1098 N N . GLY A 1 144 ? 4.304 -2.826 29.590 1.00 72.06 144 GLY A N 1
ATOM 1099 C CA . GLY A 1 144 ? 4.758 -4.172 29.942 1.00 72.06 144 GLY A CA 1
ATOM 1100 C C . GLY A 1 144 ? 5.117 -5.044 28.739 1.00 72.06 144 GLY A C 1
ATOM 1101 O O . GLY A 1 144 ? 5.319 -6.244 28.906 1.00 72.06 144 GLY A O 1
ATOM 1102 N N . PHE A 1 145 ? 5.217 -4.463 27.539 1.00 60.59 145 PHE A N 1
ATOM 1103 C CA . PHE A 1 145 ? 5.888 -5.119 26.424 1.00 60.59 145 PHE A CA 1
ATOM 1104 C C . PHE A 1 145 ? 7.388 -4.911 26.622 1.00 60.59 145 PHE A C 1
ATOM 1106 O O . PHE A 1 145 ? 7.918 -3.833 26.345 1.00 60.59 145 PHE A O 1
ATOM 1113 N N . GLU A 1 146 ? 8.067 -5.911 27.181 1.00 61.09 146 GLU A N 1
ATOM 1114 C CA . GLU A 1 146 ? 9.525 -5.887 27.262 1.00 61.09 146 GLU A CA 1
ATOM 1115 C C . GLU A 1 146 ? 10.102 -5.778 25.846 1.00 61.09 146 GLU A C 1
ATOM 1117 O O . GLU A 1 146 ? 9.741 -6.540 24.948 1.00 61.09 146 GLU A O 1
ATOM 1122 N N . ASP A 1 147 ? 11.001 -4.811 25.656 1.00 50.25 147 ASP A N 1
ATOM 1123 C CA . ASP A 1 147 ? 11.867 -4.720 24.483 1.00 50.25 147 ASP A CA 1
ATOM 1124 C C . ASP A 1 147 ? 12.910 -5.842 24.597 1.00 50.25 147 ASP A C 1
ATOM 1126 O O . ASP A 1 147 ? 14.085 -5.599 24.875 1.00 50.25 147 ASP A O 1
ATOM 1130 N N . ASP A 1 148 ? 12.478 -7.102 24.473 1.00 48.22 148 ASP A N 1
ATOM 1131 C CA . ASP A 1 148 ? 13.388 -8.244 24.400 1.00 48.22 148 ASP A CA 1
ATOM 1132 C C . ASP A 1 148 ? 14.027 -8.290 23.003 1.00 48.22 148 ASP A C 1
ATOM 1134 O O . ASP A 1 148 ? 13.849 -9.200 22.197 1.00 48.22 148 ASP A O 1
ATOM 1138 N N . MET A 1 149 ? 14.793 -7.241 22.705 1.00 44.78 149 MET A N 1
ATOM 1139 C CA . MET A 1 149 ? 15.812 -7.227 21.660 1.00 44.78 149 MET A CA 1
ATOM 1140 C C . MET A 1 149 ? 17.034 -8.054 22.081 1.00 44.78 149 MET A C 1
ATOM 1142 O O . MET A 1 149 ? 17.958 -8.248 21.283 1.00 44.78 149 MET A O 1
ATOM 1146 N N . THR A 1 150 ? 17.077 -8.561 23.321 1.00 39.62 150 THR A N 1
ATOM 1147 C CA . THR A 1 150 ? 18.078 -9.547 23.691 1.00 39.62 150 THR A CA 1
ATOM 1148 C C . THR A 1 150 ? 17.663 -10.895 23.142 1.00 39.62 150 THR A C 1
ATOM 1150 O O . THR A 1 150 ? 16.989 -11.693 23.775 1.00 39.62 150 THR A O 1
ATOM 1153 N N . THR A 1 151 ? 18.193 -11.214 21.964 1.00 39.31 151 THR A N 1
ATOM 1154 C CA . THR A 1 151 ? 18.399 -12.599 21.556 1.00 39.31 151 THR A CA 1
ATOM 1155 C C . THR A 1 151 ? 19.302 -13.290 22.586 1.00 39.31 151 THR A C 1
ATOM 1157 O O . THR A 1 151 ? 20.489 -13.530 22.344 1.00 39.31 151 THR A O 1
ATOM 1160 N N . THR A 1 152 ? 18.774 -13.630 23.761 1.00 38.06 152 THR A N 1
ATOM 1161 C CA . THR A 1 152 ? 19.252 -14.795 24.476 1.00 38.06 152 THR A CA 1
ATOM 1162 C C . THR A 1 152 ? 18.968 -15.931 23.515 1.00 38.06 152 THR A C 1
ATOM 1164 O O . THR A 1 152 ? 17.827 -16.293 23.236 1.00 38.06 152 THR A O 1
ATOM 1167 N N . LYS A 1 153 ? 20.038 -16.405 22.874 1.00 37.62 153 LYS A N 1
ATOM 1168 C CA . LYS A 1 153 ? 20.012 -17.614 22.068 1.00 37.62 153 LYS A CA 1
ATOM 1169 C C . LYS A 1 153 ? 19.569 -18.743 22.991 1.00 37.62 153 LYS A C 1
ATOM 1171 O O . LYS A 1 153 ? 20.398 -19.458 23.546 1.00 37.62 153 LYS A O 1
ATOM 1176 N N . THR A 1 154 ? 18.259 -18.925 23.117 1.00 37.44 154 THR A N 1
ATOM 1177 C CA . THR A 1 154 ? 17.695 -20.262 23.207 1.00 37.44 154 THR A CA 1
ATOM 1178 C C . THR A 1 154 ? 18.390 -21.026 22.084 1.00 37.44 154 THR A C 1
ATOM 1180 O O . THR A 1 154 ? 18.353 -20.540 20.945 1.00 37.44 154 THR A O 1
ATOM 1183 N N . PRO A 1 155 ? 19.153 -22.100 22.373 1.00 38.59 155 PRO A N 1
ATOM 1184 C CA . PRO A 1 155 ? 19.804 -22.865 21.322 1.00 38.59 155 PRO A CA 1
ATOM 1185 C C . PRO A 1 155 ? 18.721 -23.174 20.306 1.00 38.59 155 PRO A C 1
ATOM 1187 O O . PRO A 1 155 ? 17.685 -23.725 20.682 1.00 38.59 155 PRO A O 1
ATOM 1190 N N . ALA A 1 156 ? 18.918 -22.682 19.078 1.00 40.12 156 ALA A N 1
ATOM 1191 C CA . ALA A 1 156 ? 17.907 -22.759 18.043 1.00 40.12 156 ALA A CA 1
ATOM 1192 C C . ALA A 1 156 ? 17.382 -24.198 18.049 1.00 40.12 156 ALA A C 1
ATOM 1194 O O . ALA A 1 156 ? 18.216 -25.112 17.952 1.00 40.12 156 ALA A O 1
ATOM 1195 N N . PRO A 1 157 ? 16.065 -24.430 18.234 1.00 45.34 157 PRO A N 1
ATOM 1196 C CA . PRO A 1 157 ? 15.530 -25.752 17.971 1.00 45.34 157 PRO A CA 1
ATOM 1197 C C . PRO A 1 157 ? 16.064 -26.118 16.595 1.00 45.34 157 PRO A C 1
ATOM 1199 O O . PRO A 1 157 ? 15.996 -25.289 15.682 1.00 45.34 157 PRO A O 1
ATOM 1202 N N . THR A 1 158 ? 16.724 -27.275 16.489 1.00 59.25 158 THR A N 1
ATOM 1203 C CA . THR A 1 158 ? 17.240 -27.759 15.209 1.00 59.25 158 THR A CA 1
ATOM 1204 C C . THR A 1 158 ? 16.118 -27.544 14.206 1.00 59.25 158 THR A C 1
ATOM 1206 O O . THR A 1 158 ? 15.042 -28.100 14.450 1.00 59.25 158 THR A O 1
ATOM 1209 N N . PRO A 1 159 ? 16.290 -26.660 13.197 1.00 53.06 159 PRO A N 1
ATOM 1210 C CA . PRO A 1 159 ? 15.186 -26.293 12.335 1.00 53.06 159 PRO A CA 1
ATOM 1211 C C . PRO A 1 159 ? 14.617 -27.597 11.811 1.00 53.06 159 PRO A C 1
ATOM 1213 O O . PRO A 1 159 ? 15.361 -28.423 11.268 1.00 53.06 159 PRO A O 1
ATOM 1216 N N . ALA A 1 160 ? 13.325 -27.816 12.074 1.00 60.12 160 ALA A N 1
ATOM 1217 C CA . ALA A 1 160 ? 12.618 -28.920 11.460 1.00 60.12 160 ALA A CA 1
ATOM 1218 C C . ALA A 1 160 ? 12.939 -28.852 9.961 1.00 60.12 160 ALA A C 1
ATOM 1220 O O . ALA A 1 160 ? 13.059 -27.740 9.431 1.00 60.12 160 ALA A O 1
ATOM 1221 N N . PRO A 1 161 ? 13.195 -29.989 9.297 1.00 66.56 161 PRO A N 1
ATOM 1222 C CA . PRO A 1 161 ? 13.519 -29.982 7.883 1.00 66.56 161 PRO A CA 1
ATOM 1223 C C . PRO A 1 161 ? 12.450 -29.167 7.157 1.00 66.56 161 PRO A C 1
ATOM 1225 O O . PRO A 1 161 ? 11.298 -29.582 7.110 1.00 66.56 161 PRO A O 1
ATOM 1228 N N . VAL A 1 162 ? 12.847 -27.982 6.675 1.00 59.66 162 VAL A N 1
ATOM 1229 C CA . VAL A 1 162 ? 12.020 -27.096 5.851 1.00 59.66 162 VAL A CA 1
ATOM 1230 C C . VAL A 1 162 ? 11.460 -27.982 4.755 1.00 59.66 162 VAL A C 1
ATOM 1232 O O . VAL A 1 162 ? 12.251 -28.542 3.981 1.00 59.66 162 VAL A O 1
ATOM 1235 N N . GLU A 1 163 ? 10.142 -28.179 4.772 1.00 74.31 163 GLU A N 1
ATOM 1236 C CA . GLU A 1 163 ? 9.471 -29.085 3.851 1.00 74.31 163 GLU A CA 1
ATOM 1237 C C . GLU A 1 163 ? 9.869 -28.692 2.425 1.00 74.31 163 GLU A C 1
ATOM 1239 O O . GLU A 1 163 ? 9.981 -27.508 2.098 1.00 74.31 163 GLU A O 1
ATOM 1244 N N . ASP A 1 164 ? 10.111 -29.674 1.554 1.00 79.56 164 ASP A N 1
ATOM 1245 C CA . ASP A 1 164 ? 10.602 -29.426 0.189 1.00 79.56 164 ASP A CA 1
ATOM 1246 C C . ASP A 1 164 ? 9.711 -28.444 -0.599 1.00 79.56 164 ASP A C 1
ATOM 1248 O O . ASP A 1 164 ? 10.177 -27.754 -1.509 1.00 79.56 164 ASP A O 1
ATOM 1252 N N . LYS A 1 165 ? 8.445 -28.318 -0.183 1.00 76.81 165 LYS A N 1
ATOM 1253 C CA . LYS A 1 165 ? 7.478 -27.340 -0.677 1.00 76.81 165 LYS A CA 1
ATOM 1254 C C . LYS A 1 1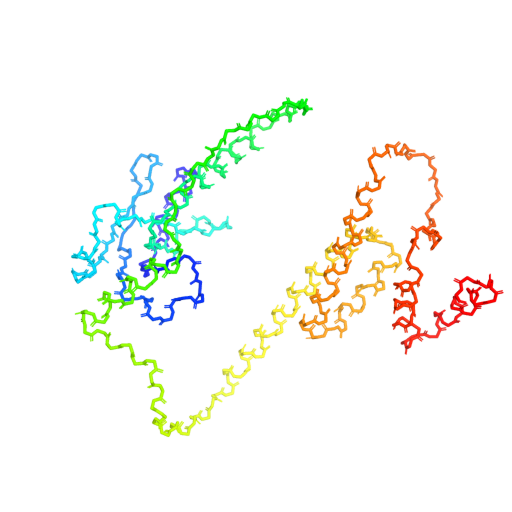65 ? 7.899 -25.887 -0.420 1.00 76.81 165 LYS A C 1
ATOM 1256 O O . LYS A 1 165 ? 7.895 -25.092 -1.355 1.00 76.81 165 LYS A O 1
ATOM 1261 N N . GLU A 1 166 ? 8.330 -25.540 0.790 1.00 80.25 166 GLU A N 1
ATOM 1262 C CA . GLU A 1 166 ? 8.707 -24.162 1.145 1.00 80.25 166 GLU A CA 1
ATOM 1263 C C . GLU A 1 166 ? 9.986 -23.719 0.414 1.00 80.25 166 GLU A C 1
ATOM 1265 O O . GLU A 1 166 ? 10.117 -22.570 -0.014 1.00 80.25 166 GLU A O 1
ATOM 1270 N N . LYS A 1 167 ? 10.926 -24.647 0.179 1.00 82.00 167 LYS A N 1
ATOM 1271 C CA . LYS A 1 167 ? 12.122 -24.370 -0.639 1.00 82.00 167 LYS A CA 1
ATOM 1272 C C . LYS A 1 167 ? 11.768 -24.113 -2.102 1.00 82.00 167 LYS A C 1
ATOM 1274 O O . LYS A 1 167 ? 12.362 -23.227 -2.720 1.00 82.00 167 LYS A O 1
ATOM 1279 N N . ALA A 1 168 ? 10.818 -24.869 -2.652 1.00 86.75 168 ALA A N 1
ATOM 1280 C CA . ALA A 1 168 ? 10.338 -24.678 -4.018 1.00 86.75 168 ALA A CA 1
ATOM 1281 C C . ALA A 1 168 ? 9.583 -23.346 -4.176 1.00 86.75 168 ALA A C 1
ATOM 1283 O O . ALA A 1 168 ? 9.796 -22.625 -5.157 1.00 86.75 168 ALA A O 1
ATOM 1284 N N . GLU A 1 169 ? 8.763 -22.974 -3.192 1.00 84.81 169 GLU A N 1
ATOM 1285 C CA . GLU A 1 169 ? 8.067 -21.684 -3.161 1.00 84.81 169 GLU A CA 1
ATOM 1286 C C . GLU A 1 169 ? 9.059 -20.515 -3.077 1.00 84.81 169 GLU A C 1
ATOM 1288 O O . GLU A 1 169 ? 8.974 -19.576 -3.872 1.00 84.81 169 GLU A O 1
ATOM 1293 N N . LEU A 1 170 ? 10.078 -20.608 -2.216 1.00 86.44 170 LEU A N 1
ATOM 1294 C CA . LEU A 1 170 ? 11.119 -19.584 -2.108 1.00 86.44 170 LEU A CA 1
ATOM 1295 C C . LEU A 1 170 ? 11.952 -19.452 -3.394 1.00 86.44 170 LEU A C 1
ATOM 1297 O O . LEU A 1 170 ? 12.298 -18.339 -3.798 1.00 86.44 170 LEU A O 1
ATOM 1301 N N . ALA A 1 171 ? 12.280 -20.566 -4.053 1.00 89.44 171 ALA A N 1
ATOM 1302 C CA . ALA A 1 171 ? 12.984 -20.546 -5.335 1.00 89.44 171 ALA A CA 1
ATOM 1303 C C . ALA A 1 171 ? 12.141 -19.865 -6.427 1.00 89.44 171 ALA A C 1
ATOM 1305 O O . ALA A 1 171 ? 12.651 -19.020 -7.166 1.00 89.44 171 ALA A O 1
ATOM 1306 N N . THR A 1 172 ? 10.841 -20.169 -6.471 1.00 91.06 172 THR A N 1
ATOM 1307 C CA . THR A 1 172 ? 9.887 -19.549 -7.402 1.00 91.06 172 THR A CA 1
ATOM 1308 C C . THR A 1 172 ? 9.772 -18.046 -7.150 1.00 91.06 172 THR A C 1
ATOM 1310 O O . THR A 1 172 ? 9.834 -17.246 -8.083 1.00 91.06 172 THR A O 1
ATOM 1313 N N . PHE A 1 173 ? 9.683 -17.638 -5.884 1.00 88.31 173 PHE A N 1
ATOM 1314 C CA . PHE A 1 173 ? 9.624 -16.231 -5.501 1.00 88.31 173 PHE A CA 1
ATOM 1315 C C . PHE A 1 173 ? 10.882 -15.459 -5.924 1.00 88.31 173 PHE A C 1
ATOM 1317 O O . PHE A 1 173 ? 10.785 -14.394 -6.537 1.00 88.31 173 PHE A O 1
ATOM 1324 N N . LYS A 1 174 ? 12.073 -16.024 -5.684 1.00 88.88 174 LYS A N 1
ATOM 1325 C CA . LYS A 1 174 ? 13.345 -15.423 -6.120 1.00 88.88 174 LYS A CA 1
ATOM 1326 C C . LYS A 1 174 ? 13.417 -15.270 -7.641 1.00 88.88 174 LYS A C 1
ATOM 1328 O O . LYS A 1 174 ? 13.826 -14.213 -8.121 1.00 88.88 174 LYS A O 1
ATOM 1333 N N . ALA A 1 175 ? 12.972 -16.275 -8.396 1.00 90.75 175 ALA A N 1
ATOM 1334 C CA . ALA A 1 175 ? 12.917 -16.201 -9.856 1.00 90.75 175 ALA A CA 1
ATOM 1335 C C . ALA A 1 175 ? 11.960 -15.095 -10.342 1.00 90.75 175 ALA A C 1
ATOM 1337 O O . ALA A 1 175 ? 12.290 -14.349 -11.266 1.00 90.75 175 ALA A O 1
ATOM 1338 N N . ASN A 1 176 ? 10.808 -14.929 -9.686 1.00 89.56 176 ASN A N 1
ATOM 1339 C CA . ASN A 1 176 ? 9.848 -13.874 -10.017 1.00 89.56 176 ASN A CA 1
ATOM 1340 C C . ASN A 1 176 ? 10.422 -12.467 -9.795 1.00 89.56 176 ASN A C 1
ATOM 1342 O O . ASN A 1 176 ? 10.237 -11.594 -10.646 1.00 89.56 176 ASN A O 1
ATOM 1346 N N . ILE A 1 177 ? 11.165 -12.250 -8.703 1.00 90.44 177 ILE A N 1
ATOM 1347 C CA . ILE A 1 177 ? 11.846 -10.971 -8.440 1.00 90.44 177 ILE A CA 1
ATOM 1348 C C . ILE A 1 177 ? 12.847 -10.652 -9.556 1.00 90.44 177 ILE A C 1
ATOM 1350 O O . ILE A 1 177 ? 12.832 -9.549 -10.109 1.00 90.44 177 ILE A O 1
ATOM 1354 N N . VAL A 1 178 ? 13.694 -11.620 -9.917 1.00 93.50 178 VAL A N 1
ATOM 1355 C CA . VAL A 1 178 ? 14.705 -11.457 -10.974 1.00 93.50 178 VAL A CA 1
ATOM 1356 C C . VAL A 1 178 ? 14.034 -11.131 -12.312 1.00 93.50 178 VAL A C 1
ATOM 1358 O O . VAL A 1 178 ? 14.426 -10.173 -12.978 1.00 93.50 178 VAL A O 1
ATOM 1361 N N . ASN A 1 179 ? 12.971 -11.851 -12.677 1.00 92.81 179 ASN A N 1
ATOM 1362 C CA . ASN A 1 179 ? 12.225 -11.615 -13.916 1.00 92.81 179 ASN A CA 1
ATOM 1363 C C . ASN A 1 179 ? 11.571 -10.225 -13.962 1.00 92.81 179 ASN A C 1
ATOM 1365 O O . ASN A 1 179 ? 11.653 -9.537 -14.982 1.00 92.81 179 ASN A O 1
ATOM 1369 N N . SER A 1 180 ? 10.974 -9.779 -12.855 1.00 90.81 180 SER A N 1
ATOM 1370 C CA . SER A 1 180 ? 10.409 -8.429 -12.737 1.00 90.81 180 SER A CA 1
ATOM 1371 C C . SER A 1 180 ? 11.485 -7.348 -12.925 1.00 90.81 180 SER A C 1
ATOM 1373 O O . SER A 1 180 ? 11.312 -6.385 -13.686 1.00 90.81 180 SER A O 1
ATOM 1375 N N . LYS A 1 181 ? 12.665 -7.543 -12.319 1.00 93.31 181 LYS A N 1
ATOM 1376 C CA . LYS A 1 181 ? 13.797 -6.626 -12.496 1.00 93.31 181 LYS A CA 1
ATOM 1377 C C . LYS A 1 181 ? 14.302 -6.628 -13.943 1.00 93.31 181 LYS A C 1
ATOM 1379 O O . LYS A 1 181 ? 14.488 -5.544 -14.493 1.00 93.31 181 LYS A O 1
ATOM 1384 N N . LYS A 1 182 ? 14.440 -7.792 -14.599 1.00 95.25 182 LYS A N 1
ATOM 1385 C CA . LYS A 1 182 ? 14.811 -7.895 -16.029 1.00 95.25 182 LYS A CA 1
ATOM 1386 C C . LYS A 1 182 ? 13.897 -7.035 -16.911 1.00 95.25 182 LYS A C 1
ATOM 1388 O O . LYS A 1 182 ? 14.390 -6.267 -17.737 1.00 95.25 182 LYS A O 1
ATOM 1393 N N . GLN A 1 183 ? 12.579 -7.089 -16.705 1.00 93.88 183 GLN A N 1
ATOM 1394 C CA . GLN A 1 183 ? 11.624 -6.265 -17.462 1.00 93.88 183 GLN A CA 1
ATOM 1395 C C . GLN A 1 183 ? 11.836 -4.761 -17.243 1.00 93.88 183 GLN A C 1
ATOM 1397 O O . GLN A 1 183 ? 11.837 -3.987 -18.203 1.00 93.88 183 GLN A O 1
ATOM 1402 N N . THR A 1 184 ? 12.081 -4.353 -15.996 1.00 91.75 184 THR A N 1
ATOM 1403 C CA . THR A 1 184 ? 12.362 -2.950 -15.655 1.00 91.75 184 THR A CA 1
ATOM 1404 C C . THR A 1 184 ? 13.626 -2.449 -16.360 1.00 91.75 184 THR A C 1
ATOM 1406 O O . THR A 1 184 ? 13.608 -1.398 -17.001 1.00 91.75 184 THR A O 1
ATOM 1409 N N . VAL A 1 185 ? 14.710 -3.232 -16.322 1.00 92.12 185 VAL A N 1
ATOM 1410 C CA . VAL A 1 185 ? 15.982 -2.879 -16.975 1.00 92.12 185 VAL A CA 1
ATOM 1411 C C . VAL A 1 185 ? 15.808 -2.779 -18.493 1.00 92.12 185 VAL A C 1
ATOM 1413 O O . VAL A 1 185 ? 16.319 -1.841 -19.105 1.00 92.12 185 VAL A O 1
ATOM 1416 N N . LYS A 1 186 ? 15.039 -3.688 -19.114 1.00 92.56 186 LYS A N 1
ATOM 1417 C CA . LYS A 1 186 ? 14.731 -3.639 -20.555 1.00 92.56 186 LYS A CA 1
ATOM 1418 C C . LYS A 1 186 ? 14.007 -2.351 -20.950 1.00 92.56 186 LYS A C 1
ATOM 1420 O O . LYS A 1 186 ? 14.346 -1.744 -21.965 1.00 92.56 186 LYS A O 1
ATOM 1425 N N . ALA A 1 187 ? 13.049 -1.894 -20.144 1.00 89.62 187 ALA A N 1
ATOM 1426 C CA . ALA A 1 187 ? 12.355 -0.631 -20.392 1.00 89.62 187 ALA A CA 1
ATOM 1427 C C . ALA A 1 187 ? 13.307 0.578 -20.316 1.00 89.62 187 ALA A C 1
ATOM 1429 O O . ALA A 1 187 ? 13.225 1.498 -21.135 1.00 89.62 187 ALA A O 1
ATOM 1430 N N . SER A 1 188 ? 14.247 0.577 -19.369 1.00 87.75 188 SER A N 1
ATOM 1431 C CA . SER A 1 188 ? 15.298 1.600 -19.277 1.00 87.75 188 SER A CA 1
ATOM 1432 C C . SER A 1 188 ? 16.258 1.546 -20.467 1.00 87.75 188 SER A C 1
ATOM 1434 O O . SER A 1 188 ? 16.570 2.588 -21.039 1.00 87.75 188 SER A O 1
ATOM 1436 N N . ALA A 1 189 ? 16.656 0.350 -20.910 1.00 88.25 189 ALA A N 1
ATOM 1437 C CA . ALA A 1 189 ? 17.494 0.169 -22.095 1.00 88.25 189 ALA A CA 1
ATOM 1438 C C . ALA A 1 189 ? 16.813 0.691 -23.372 1.00 88.25 189 ALA A C 1
ATOM 1440 O O . ALA A 1 189 ? 17.450 1.386 -24.161 1.00 88.25 189 ALA A O 1
ATOM 1441 N N . ILE A 1 190 ? 15.505 0.449 -23.543 1.00 89.38 190 ILE A N 1
ATOM 1442 C CA . ILE A 1 190 ? 14.715 1.033 -24.641 1.00 89.38 190 ILE A CA 1
ATOM 1443 C C . ILE A 1 190 ? 14.767 2.563 -24.605 1.00 89.38 190 ILE A C 1
ATOM 1445 O O . ILE A 1 190 ? 14.986 3.194 -25.637 1.00 89.38 190 ILE A O 1
ATOM 1449 N N . ARG A 1 191 ? 14.555 3.173 -23.433 1.00 87.56 191 ARG A N 1
ATOM 1450 C CA . ARG A 1 191 ? 14.588 4.639 -23.294 1.00 87.56 191 ARG A CA 1
ATOM 1451 C C . ARG A 1 191 ? 15.973 5.211 -23.588 1.00 87.56 191 ARG A C 1
ATOM 1453 O O . ARG A 1 191 ? 16.078 6.282 -24.174 1.00 87.56 191 ARG A O 1
ATOM 1460 N N . ALA A 1 192 ? 17.020 4.492 -23.198 1.00 85.94 192 ALA A N 1
ATOM 1461 C CA . ALA A 1 192 ? 18.405 4.893 -23.393 1.00 85.94 192 ALA A CA 1
ATOM 1462 C C . ALA A 1 192 ? 18.862 4.797 -24.855 1.00 85.94 192 ALA A C 1
ATOM 1464 O O . ALA A 1 192 ? 19.546 5.694 -25.347 1.00 85.94 192 ALA A O 1
ATOM 1465 N N . LEU A 1 193 ? 18.506 3.701 -25.529 1.00 88.31 193 LEU A N 1
ATOM 1466 C CA . LEU A 1 193 ? 19.085 3.299 -26.814 1.00 88.31 193 LEU A CA 1
ATOM 1467 C C . LEU A 1 193 ? 18.110 3.413 -27.991 1.00 88.31 193 LEU A C 1
ATOM 1469 O O . LEU A 1 193 ? 18.519 3.213 -29.131 1.00 88.31 193 LEU A O 1
ATOM 1473 N N . GLY A 1 194 ? 16.838 3.722 -27.734 1.00 84.44 194 GLY A N 1
ATOM 1474 C CA . GLY A 1 194 ? 15.765 3.672 -28.723 1.00 84.44 194 GLY A CA 1
ATOM 1475 C C . GLY A 1 194 ? 15.230 2.254 -28.938 1.00 84.44 194 GLY A C 1
ATOM 1476 O O . GLY A 1 194 ? 15.941 1.259 -28.787 1.00 84.44 194 GLY A O 1
ATOM 1477 N N . GLN A 1 195 ? 13.951 2.150 -29.304 1.00 78.50 195 GLN A N 1
ATOM 1478 C CA . GLN A 1 195 ? 13.349 0.865 -29.665 1.00 78.50 195 GLN A CA 1
ATOM 1479 C C . GLN A 1 195 ? 13.991 0.306 -30.941 1.00 78.50 195 GLN A C 1
ATOM 1481 O O . GLN A 1 195 ? 14.252 1.048 -31.885 1.00 78.50 195 GLN A O 1
ATOM 1486 N N . ASN A 1 196 ? 14.194 -1.013 -30.979 1.00 78.25 196 ASN A N 1
ATOM 1487 C CA . ASN A 1 196 ? 14.677 -1.763 -32.147 1.00 78.25 196 ASN A CA 1
ATOM 1488 C C . ASN A 1 196 ? 16.067 -1.367 -32.669 1.00 78.25 196 ASN A C 1
ATOM 1490 O O . ASN A 1 196 ? 16.412 -1.689 -33.806 1.00 78.25 196 ASN A O 1
ATOM 1494 N N . THR A 1 197 ? 16.892 -0.697 -31.864 1.00 81.62 197 THR A N 1
ATOM 1495 C CA . THR A 1 197 ? 18.290 -0.482 -32.239 1.00 81.62 197 THR A CA 1
ATOM 1496 C C . THR A 1 197 ? 19.112 -1.748 -31.983 1.00 81.62 197 THR A C 1
ATOM 1498 O O . THR A 1 197 ? 18.816 -2.490 -31.040 1.00 81.62 197 THR A O 1
ATOM 1501 N N . PRO A 1 198 ? 20.181 -2.008 -32.762 1.00 82.88 198 PRO A N 1
ATOM 1502 C CA . PRO A 1 198 ? 21.079 -3.135 -32.501 1.00 82.88 198 PRO A CA 1
ATOM 1503 C C . PRO A 1 198 ? 21.619 -3.146 -31.062 1.00 82.88 198 PRO A C 1
ATOM 1505 O O . PRO A 1 198 ? 21.744 -4.205 -30.455 1.00 82.88 198 PRO A O 1
ATOM 1508 N N . GLY A 1 199 ? 21.860 -1.960 -30.488 1.00 79.06 199 GLY A N 1
ATOM 1509 C CA . GLY A 1 199 ? 22.271 -1.809 -29.092 1.00 79.06 199 GLY A CA 1
ATOM 1510 C C . GLY A 1 199 ? 21.204 -2.263 -28.092 1.00 79.06 199 GLY A C 1
ATOM 1511 O O . GLY A 1 199 ? 21.540 -2.933 -27.121 1.00 79.06 199 GLY A O 1
ATOM 1512 N N . ALA A 1 200 ? 19.925 -1.951 -28.330 1.00 78.06 200 ALA A N 1
ATOM 1513 C CA . ALA A 1 200 ? 18.831 -2.417 -27.476 1.00 78.06 200 ALA A CA 1
ATOM 1514 C C . ALA A 1 200 ? 18.635 -3.940 -27.567 1.00 78.06 200 ALA A C 1
ATOM 1516 O O . ALA A 1 200 ? 18.401 -4.588 -26.551 1.00 78.06 200 ALA A O 1
ATOM 1517 N N . ILE A 1 201 ? 18.786 -4.523 -28.761 1.00 81.25 201 ILE A N 1
ATOM 1518 C CA . ILE A 1 201 ? 18.682 -5.977 -28.967 1.00 81.25 201 ILE A CA 1
ATOM 1519 C C . ILE A 1 201 ? 19.811 -6.708 -28.228 1.00 81.25 201 ILE A C 1
ATOM 1521 O O . ILE A 1 201 ? 19.547 -7.663 -27.499 1.00 81.25 201 ILE A O 1
ATOM 1525 N N . ALA A 1 202 ? 21.053 -6.229 -28.354 1.00 85.25 202 ALA A N 1
ATOM 1526 C CA . ALA A 1 202 ? 22.191 -6.791 -27.629 1.00 85.25 202 ALA A CA 1
ATOM 1527 C C . ALA A 1 202 ? 22.017 -6.655 -26.106 1.00 85.25 202 ALA A C 1
ATOM 1529 O O . ALA A 1 202 ? 22.198 -7.624 -25.373 1.00 85.25 202 ALA A O 1
ATOM 1530 N N . ALA A 1 203 ? 21.572 -5.484 -25.635 1.00 86.25 203 ALA A N 1
ATOM 1531 C CA . ALA A 1 203 ? 21.263 -5.260 -24.226 1.00 86.25 203 ALA A CA 1
ATOM 1532 C C . ALA A 1 203 ? 20.229 -6.261 -23.693 1.00 86.25 203 ALA A C 1
ATOM 1534 O O . ALA A 1 203 ? 20.368 -6.754 -22.578 1.00 86.25 203 ALA A O 1
ATOM 1535 N N . PHE A 1 204 ? 19.200 -6.587 -24.478 1.00 91.00 204 PHE A N 1
ATOM 1536 C CA . PHE A 1 204 ? 18.163 -7.529 -24.060 1.00 91.00 204 PHE A CA 1
ATOM 1537 C C . PHE A 1 204 ? 18.708 -8.939 -23.874 1.00 91.00 204 PHE A C 1
ATOM 1539 O O . PHE A 1 204 ? 18.372 -9.565 -22.873 1.00 91.00 204 PHE A O 1
ATOM 1546 N N . ALA A 1 205 ? 19.576 -9.397 -24.780 1.00 90.62 205 ALA A N 1
ATOM 1547 C CA . ALA A 1 205 ? 20.236 -10.692 -24.650 1.00 90.62 205 ALA A CA 1
ATOM 1548 C C . ALA A 1 205 ? 21.066 -10.770 -23.356 1.00 90.62 205 ALA A C 1
ATOM 1550 O O . ALA A 1 205 ? 20.925 -11.723 -22.592 1.00 90.62 205 ALA A O 1
ATOM 1551 N N . THR A 1 206 ? 21.850 -9.729 -23.051 1.00 90.81 206 THR A N 1
ATOM 1552 C CA . THR A 1 206 ? 22.629 -9.660 -21.803 1.00 90.81 206 THR A CA 1
ATOM 1553 C C . THR A 1 206 ? 21.730 -9.628 -20.561 1.00 90.81 206 THR A C 1
ATOM 1555 O O . THR A 1 206 ? 22.000 -10.326 -19.585 1.00 90.81 206 THR A O 1
ATOM 1558 N N . ILE A 1 207 ? 20.636 -8.856 -20.585 1.00 92.06 207 ILE A N 1
ATOM 1559 C CA . ILE A 1 207 ? 19.673 -8.792 -19.472 1.00 92.06 207 ILE A CA 1
ATOM 1560 C C . ILE A 1 207 ? 19.024 -10.163 -19.239 1.00 92.06 207 ILE A C 1
ATOM 1562 O O . ILE A 1 207 ? 18.891 -10.587 -18.093 1.00 92.06 207 ILE A O 1
ATOM 1566 N N . ASP A 1 208 ? 18.636 -10.868 -20.303 1.00 93.62 208 ASP A N 1
ATOM 1567 C CA . ASP A 1 208 ? 17.994 -12.181 -20.194 1.00 93.62 208 ASP A CA 1
ATOM 1568 C C . ASP A 1 208 ? 18.933 -13.254 -19.646 1.00 93.62 208 ASP A C 1
ATOM 1570 O O . ASP A 1 208 ? 18.487 -14.092 -18.859 1.00 93.62 208 ASP A O 1
ATOM 1574 N N . ALA A 1 209 ? 20.224 -13.180 -19.974 1.00 93.25 209 ALA A N 1
ATOM 1575 C CA . ALA A 1 209 ? 21.250 -14.075 -19.444 1.00 93.25 209 ALA A CA 1
ATOM 1576 C C . ALA A 1 209 ? 21.654 -13.777 -17.982 1.00 93.25 209 ALA A C 1
ATOM 1578 O O . ALA A 1 209 ? 22.352 -14.578 -17.365 1.00 93.25 209 ALA A O 1
ATOM 1579 N N . THR A 1 210 ? 21.240 -12.639 -17.410 1.00 92.38 210 THR A N 1
ATOM 1580 C CA . THR A 1 210 ? 21.697 -12.196 -16.082 1.00 92.38 210 THR A CA 1
ATOM 1581 C C . THR A 1 210 ? 20.736 -12.604 -14.967 1.00 92.38 210 THR A C 1
ATOM 1583 O O . THR A 1 210 ? 19.661 -12.027 -14.844 1.00 92.38 210 THR A O 1
ATOM 1586 N N . ASP A 1 211 ? 21.148 -13.499 -14.069 1.00 93.50 211 ASP A N 1
ATOM 1587 C CA . ASP A 1 211 ? 20.317 -13.909 -12.918 1.00 93.50 211 ASP A CA 1
ATOM 1588 C C . ASP A 1 211 ? 20.657 -13.186 -11.600 1.00 93.50 211 ASP A C 1
ATOM 1590 O O . ASP A 1 211 ? 19.975 -13.354 -10.588 1.00 93.50 211 ASP A O 1
ATOM 1594 N N . SER A 1 212 ? 21.692 -12.342 -11.604 1.00 93.81 212 SER A N 1
ATOM 1595 C CA . SER A 1 212 ? 22.097 -11.544 -10.443 1.00 93.81 212 SER A CA 1
ATOM 1596 C C . SER A 1 212 ? 21.302 -10.241 -10.341 1.00 93.81 212 SER A C 1
ATOM 1598 O O . SER A 1 212 ? 21.355 -9.390 -11.233 1.00 93.81 212 SER A O 1
ATOM 1600 N N . LEU A 1 213 ? 20.613 -10.045 -9.212 1.00 89.12 213 LEU A N 1
ATOM 1601 C CA . LEU A 1 213 ? 19.855 -8.821 -8.937 1.00 89.12 213 LEU A CA 1
ATOM 1602 C C . LEU A 1 213 ? 20.759 -7.579 -8.864 1.00 89.12 213 LEU A C 1
ATOM 1604 O O . LEU A 1 213 ? 20.397 -6.528 -9.387 1.00 89.12 213 LEU A O 1
ATOM 1608 N N . GLU A 1 214 ? 21.946 -7.719 -8.268 1.00 90.88 214 GLU A N 1
ATOM 1609 C CA . GLU A 1 214 ? 22.936 -6.642 -8.141 1.00 90.88 214 GLU A CA 1
ATOM 1610 C C . GLU A 1 214 ? 23.421 -6.173 -9.520 1.00 90.88 214 GLU A C 1
ATOM 1612 O O . GLU A 1 214 ? 23.479 -4.976 -9.808 1.00 90.88 214 GLU A O 1
ATOM 1617 N N . THR A 1 215 ? 23.690 -7.119 -10.424 1.00 88.88 215 THR A N 1
ATOM 1618 C CA . THR A 1 215 ? 24.097 -6.808 -11.798 1.00 88.88 215 THR A CA 1
ATOM 1619 C C . THR A 1 215 ? 22.970 -6.111 -12.562 1.00 88.88 215 THR A C 1
ATOM 1621 O O . THR A 1 215 ? 23.212 -5.098 -13.221 1.00 88.88 215 THR A O 1
ATOM 1624 N N . LEU A 1 216 ? 21.726 -6.583 -12.425 1.00 90.56 216 LEU A N 1
ATOM 1625 C CA . LEU A 1 216 ? 20.557 -5.939 -13.036 1.00 90.56 216 LEU A CA 1
ATOM 1626 C C . LEU A 1 216 ? 20.345 -4.506 -12.515 1.00 90.56 216 LEU A C 1
ATOM 1628 O O . LEU A 1 216 ? 19.966 -3.617 -13.277 1.00 90.56 216 LEU A O 1
ATOM 1632 N N . GLU A 1 217 ? 20.618 -4.245 -11.238 1.00 90.44 217 GLU A N 1
ATOM 1633 C CA . GLU A 1 217 ? 20.536 -2.908 -10.642 1.00 90.44 217 GLU A CA 1
ATOM 1634 C C . GLU A 1 217 ? 21.599 -1.945 -11.190 1.00 90.44 217 GLU A C 1
ATOM 1636 O O . GLU A 1 217 ? 21.287 -0.803 -11.558 1.00 90.44 217 GLU A O 1
ATOM 1641 N N . ALA A 1 218 ? 22.836 -2.422 -11.336 1.00 89.75 218 ALA A N 1
ATOM 1642 C CA . ALA A 1 218 ? 23.915 -1.661 -11.960 1.00 89.75 218 ALA A CA 1
ATOM 1643 C C . ALA A 1 218 ? 23.605 -1.332 -13.435 1.00 89.75 218 ALA A C 1
ATOM 1645 O O . ALA A 1 218 ? 23.804 -0.195 -13.884 1.00 89.75 218 ALA A O 1
ATOM 1646 N N . MET A 1 219 ? 23.052 -2.296 -14.183 1.00 90.00 219 MET A N 1
ATOM 1647 C CA . MET A 1 219 ? 22.598 -2.084 -15.562 1.00 90.00 219 MET A CA 1
ATOM 1648 C C . MET A 1 219 ? 21.473 -1.048 -15.633 1.00 90.00 219 MET A C 1
ATOM 1650 O O . MET A 1 219 ? 21.541 -0.137 -16.459 1.00 90.00 219 MET A O 1
ATOM 1654 N N . ASN A 1 220 ? 20.471 -1.131 -14.749 1.00 90.56 220 ASN A N 1
ATOM 1655 C CA . ASN A 1 220 ? 19.367 -0.167 -14.722 1.00 90.56 220 ASN A CA 1
ATOM 1656 C C . ASN A 1 220 ? 19.875 1.264 -14.521 1.00 90.56 220 ASN A C 1
ATOM 1658 O O . ASN A 1 220 ? 19.532 2.163 -15.284 1.00 90.56 220 ASN A O 1
ATOM 1662 N N . THR A 1 221 ? 20.740 1.453 -13.523 1.00 86.88 221 THR A N 1
ATOM 1663 C CA . THR A 1 221 ? 21.345 2.753 -13.204 1.00 86.88 221 THR A CA 1
ATOM 1664 C C . THR A 1 221 ? 22.104 3.320 -14.404 1.00 86.88 221 THR A C 1
ATOM 1666 O O . THR A 1 221 ? 22.009 4.509 -14.715 1.00 86.88 221 THR A O 1
ATOM 1669 N N . THR A 1 222 ? 22.818 2.454 -15.125 1.00 89.62 222 THR A N 1
ATOM 1670 C CA . THR A 1 222 ? 23.559 2.833 -16.331 1.00 89.62 222 THR A CA 1
ATOM 1671 C C . THR A 1 222 ? 22.621 3.292 -17.448 1.00 89.62 222 THR A C 1
ATOM 1673 O O . THR A 1 222 ? 22.828 4.369 -18.011 1.00 89.62 222 THR A O 1
ATOM 1676 N N . TYR A 1 223 ? 21.565 2.531 -17.746 1.00 90.62 223 TYR A N 1
ATOM 1677 C CA . TYR A 1 223 ? 20.609 2.907 -18.790 1.00 90.62 223 TYR A CA 1
ATOM 1678 C C . TYR A 1 223 ? 19.819 4.169 -18.442 1.00 90.62 223 TYR A C 1
ATOM 1680 O O . TYR A 1 223 ? 19.655 5.024 -19.307 1.00 90.62 223 TYR A O 1
ATOM 1688 N N . GLU A 1 224 ? 19.403 4.351 -17.190 1.00 86.56 224 GLU A N 1
ATOM 1689 C CA . GLU A 1 224 ? 18.741 5.589 -16.755 1.00 86.56 224 GLU A CA 1
ATOM 1690 C C . GLU A 1 224 ? 19.658 6.811 -16.917 1.00 86.56 224 GLU A C 1
ATOM 1692 O O . GLU A 1 224 ? 19.231 7.857 -17.410 1.00 86.56 224 GLU A O 1
ATOM 1697 N N . SER A 1 225 ? 20.952 6.675 -16.600 1.00 82.44 225 SER A N 1
ATOM 1698 C CA . SER A 1 225 ? 21.933 7.746 -16.824 1.00 82.44 225 SER A CA 1
ATOM 1699 C C . SER A 1 225 ? 22.091 8.092 -18.309 1.00 82.44 225 SER A C 1
ATOM 1701 O O . SER A 1 225 ? 22.164 9.270 -18.669 1.00 82.44 225 SER A O 1
ATOM 1703 N N . ILE A 1 226 ? 22.118 7.082 -19.185 1.00 82.88 226 ILE A N 1
ATOM 1704 C CA . ILE A 1 226 ? 22.184 7.288 -20.638 1.00 82.88 226 ILE A CA 1
ATOM 1705 C C . ILE A 1 226 ? 20.903 7.969 -21.130 1.00 82.88 226 ILE A C 1
ATOM 1707 O O . ILE A 1 226 ? 20.987 8.980 -21.823 1.00 82.88 226 ILE A O 1
ATOM 1711 N N . ALA A 1 227 ? 19.730 7.476 -20.730 1.00 83.25 227 ALA A N 1
ATOM 1712 C CA . ALA A 1 227 ? 18.440 8.039 -21.117 1.00 83.25 227 ALA A CA 1
ATOM 1713 C C . ALA A 1 227 ? 18.315 9.516 -20.707 1.00 83.25 227 ALA A C 1
ATOM 1715 O O . ALA A 1 227 ? 17.905 10.350 -21.516 1.00 83.25 227 ALA A O 1
ATOM 1716 N N . ALA A 1 228 ? 18.739 9.860 -19.487 1.00 79.19 228 ALA A N 1
ATOM 1717 C CA . ALA A 1 228 ? 18.758 11.236 -19.001 1.00 79.19 228 ALA A CA 1
ATOM 1718 C C . ALA A 1 228 ? 19.664 12.146 -19.850 1.00 79.19 228 ALA A C 1
ATOM 1720 O O . ALA A 1 228 ? 19.270 13.263 -20.191 1.00 79.19 228 ALA A O 1
ATOM 1721 N N . LYS A 1 229 ? 20.850 11.666 -20.250 1.00 81.88 229 LYS A N 1
ATOM 1722 C CA . LYS A 1 229 ? 21.757 12.415 -21.137 1.00 81.88 229 LYS A CA 1
ATOM 1723 C C . LYS A 1 229 ? 21.164 12.597 -22.532 1.00 81.88 229 LYS A C 1
ATOM 1725 O O . LYS A 1 229 ? 21.161 13.713 -23.042 1.00 81.88 229 LYS A O 1
ATOM 1730 N N . THR A 1 230 ? 20.609 11.541 -23.124 1.00 77.25 230 THR A N 1
ATOM 1731 C CA . THR A 1 230 ? 19.997 11.594 -24.461 1.00 77.25 230 THR A CA 1
ATOM 1732 C C . THR A 1 230 ? 18.796 12.545 -24.496 1.00 77.25 230 THR A C 1
ATOM 1734 O O . THR A 1 230 ? 18.647 13.317 -25.442 1.00 77.25 230 THR A O 1
ATOM 1737 N N . MET A 1 231 ? 17.964 12.559 -23.448 1.00 70.62 231 MET A N 1
ATOM 1738 C CA . MET A 1 231 ? 16.825 13.481 -23.346 1.00 70.62 231 MET A CA 1
ATOM 1739 C C . MET A 1 231 ? 17.249 14.930 -23.066 1.00 70.62 231 MET A C 1
ATOM 1741 O O . MET A 1 231 ? 16.641 15.850 -23.611 1.00 70.62 231 MET A O 1
ATOM 1745 N N . GLY A 1 232 ? 18.314 15.150 -22.287 1.00 59.44 232 GLY A N 1
ATOM 1746 C CA . GLY A 1 232 ? 18.858 16.487 -22.023 1.00 59.44 232 GLY A CA 1
ATOM 1747 C C . GLY A 1 232 ? 19.463 17.177 -23.253 1.00 59.44 232 GLY A C 1
ATOM 1748 O O . GLY A 1 232 ? 19.479 18.403 -23.323 1.00 59.44 232 GLY A O 1
ATOM 1749 N N . ILE A 1 233 ? 19.911 16.409 -24.251 1.00 53.66 233 ILE A N 1
ATOM 1750 C CA . ILE A 1 233 ? 20.504 16.939 -25.492 1.00 53.66 233 ILE A CA 1
ATOM 1751 C C . ILE A 1 233 ? 19.426 17.417 -26.491 1.00 53.66 233 ILE A C 1
ATOM 1753 O O . ILE A 1 233 ? 19.683 18.307 -27.301 1.00 53.66 233 ILE A O 1
ATOM 1757 N N . ASN A 1 234 ? 18.186 16.921 -26.399 1.00 49.19 234 ASN A N 1
ATOM 1758 C CA . ASN A 1 234 ? 17.114 17.201 -27.369 1.00 49.19 234 ASN A CA 1
ATOM 1759 C C . ASN A 1 234 ? 16.288 18.478 -27.096 1.00 49.19 234 ASN A C 1
ATOM 1761 O O . ASN A 1 234 ? 15.235 18.679 -27.701 1.00 49.19 234 ASN A O 1
ATOM 1765 N N . GLY A 1 235 ? 16.781 19.398 -26.256 1.00 38.28 235 GLY A N 1
ATOM 1766 C CA . GLY A 1 235 ? 16.213 20.750 -26.114 1.00 38.28 235 GLY A CA 1
ATOM 1767 C C . GLY A 1 235 ? 16.324 21.624 -27.378 1.00 38.28 235 GLY A C 1
ATOM 1768 O O . GLY A 1 235 ? 15.724 22.696 -27.443 1.00 38.28 235 GLY A O 1
ATOM 1769 N N . GLY A 1 236 ? 17.060 21.171 -28.399 1.00 38.84 236 GLY A N 1
ATOM 1770 C CA . GLY A 1 236 ? 17.077 21.745 -29.743 1.00 38.84 236 GLY A CA 1
ATOM 1771 C C . GLY A 1 236 ? 16.265 20.889 -30.714 1.00 38.84 236 GLY A C 1
ATOM 1772 O O . GLY A 1 236 ? 16.679 19.797 -31.083 1.00 38.84 236 GLY A O 1
ATOM 1773 N N . ARG A 1 237 ? 15.114 21.403 -31.147 1.00 37.28 237 ARG A N 1
ATOM 1774 C CA . ARG A 1 237 ? 14.224 20.830 -32.169 1.00 37.28 237 ARG A CA 1
ATOM 1775 C C . ARG A 1 237 ? 15.000 20.424 -33.438 1.00 37.28 237 ARG A C 1
ATOM 1777 O O . ARG A 1 237 ? 15.263 21.276 -34.281 1.00 37.28 237 ARG A O 1
ATOM 1784 N N . GLN A 1 238 ? 15.314 19.138 -33.615 1.00 37.47 238 GLN A N 1
ATOM 1785 C CA . GLN A 1 238 ? 15.665 18.589 -34.929 1.00 37.47 238 GLN A CA 1
ATOM 1786 C C . GLN A 1 238 ? 14.385 18.152 -35.645 1.00 37.47 238 GLN A C 1
ATOM 1788 O O . GLN A 1 238 ? 13.685 17.237 -35.220 1.00 37.47 238 GLN A O 1
ATOM 1793 N N . THR A 1 239 ? 14.064 18.843 -36.735 1.00 36.22 239 THR A N 1
ATOM 1794 C CA . THR A 1 239 ? 13.057 18.421 -37.709 1.00 36.22 239 THR A CA 1
ATOM 1795 C C . THR A 1 239 ? 13.586 17.208 -38.467 1.00 36.22 239 THR A C 1
ATOM 1797 O O . THR A 1 239 ? 14.584 17.305 -39.180 1.00 36.22 239 THR A O 1
ATOM 1800 N N . THR A 1 240 ? 12.933 16.062 -38.304 1.00 41.09 240 THR A N 1
ATOM 1801 C CA . THR A 1 240 ? 13.245 14.823 -39.014 1.00 41.09 240 THR A CA 1
ATOM 1802 C C . THR A 1 240 ? 12.679 14.856 -40.433 1.00 41.09 240 T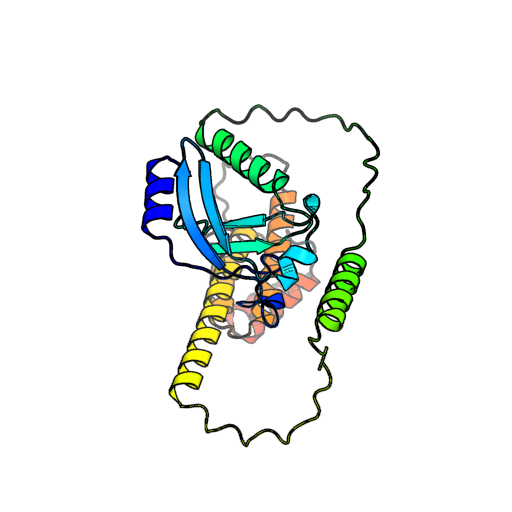HR A C 1
ATOM 1804 O O . THR A 1 240 ? 11.516 14.550 -40.675 1.00 41.09 240 THR A O 1
ATOM 1807 N N . THR A 1 241 ? 13.539 15.174 -41.394 1.00 37.06 241 THR A N 1
ATOM 1808 C CA . THR A 1 241 ? 13.417 14.708 -42.781 1.00 37.06 241 THR A CA 1
ATOM 1809 C C . THR A 1 241 ? 14.795 14.231 -43.216 1.00 37.06 241 THR A C 1
ATOM 1811 O O . THR A 1 241 ? 15.652 15.050 -43.533 1.00 37.06 241 THR A O 1
ATOM 1814 N N . GLY A 1 242 ? 15.035 12.921 -43.178 1.00 31.92 242 GLY A N 1
ATOM 1815 C CA . GLY A 1 242 ? 16.300 12.340 -43.628 1.00 31.92 242 GLY A CA 1
ATOM 1816 C C . GLY A 1 242 ? 16.512 10.925 -43.104 1.00 31.92 242 GLY A C 1
ATOM 1817 O O . GLY A 1 242 ? 16.528 10.694 -41.901 1.00 31.92 242 GLY A O 1
ATOM 1818 N N . ASN A 1 243 ? 16.635 9.987 -44.031 1.00 41.94 243 ASN A N 1
ATOM 1819 C CA . ASN A 1 243 ? 16.640 8.543 -43.847 1.00 41.94 243 ASN A CA 1
ATOM 1820 C C . ASN A 1 243 ? 18.039 8.000 -43.482 1.00 41.94 243 ASN A C 1
ATOM 1822 O O . ASN A 1 243 ? 18.544 7.135 -44.186 1.00 41.94 243 ASN A O 1
ATOM 1826 N N . ASP A 1 244 ? 18.661 8.494 -42.404 1.00 35.50 244 ASP A N 1
ATOM 1827 C CA . ASP A 1 244 ? 20.017 8.082 -41.991 1.00 35.50 244 ASP A CA 1
ATOM 1828 C C . ASP A 1 244 ? 20.014 7.446 -40.592 1.00 35.50 244 ASP A C 1
ATOM 1830 O O . ASP A 1 244 ? 20.438 8.022 -39.588 1.00 35.50 244 ASP A O 1
ATOM 1834 N N . GLY A 1 245 ? 19.511 6.214 -40.522 1.00 35.38 245 GLY A N 1
ATOM 1835 C CA . GLY A 1 245 ? 19.577 5.358 -39.339 1.00 35.38 245 GLY A CA 1
ATOM 1836 C C . GLY A 1 245 ? 20.942 4.686 -39.181 1.00 35.38 245 GLY A C 1
ATOM 1837 O O . GLY A 1 245 ? 21.036 3.467 -39.271 1.00 35.38 245 GLY A O 1
ATOM 1838 N N . ALA A 1 246 ? 21.997 5.461 -38.928 1.00 37.03 246 ALA A N 1
ATOM 1839 C CA . ALA A 1 246 ? 23.262 4.936 -38.421 1.00 37.03 246 ALA A CA 1
ATOM 1840 C C . ALA A 1 246 ? 23.652 5.714 -37.162 1.00 37.03 246 ALA A C 1
ATOM 1842 O O . ALA A 1 246 ? 24.048 6.879 -37.214 1.00 37.03 246 ALA A O 1
ATOM 1843 N N . PHE A 1 247 ? 23.526 5.061 -36.009 1.00 37.59 247 PHE A N 1
ATOM 1844 C CA . PHE A 1 247 ? 24.051 5.565 -34.746 1.00 37.59 247 PHE A CA 1
ATOM 1845 C C . PHE A 1 247 ? 25.584 5.605 -34.869 1.00 37.59 247 PHE A C 1
ATOM 1847 O O . PHE A 1 247 ? 26.253 4.581 -34.755 1.00 37.59 247 PHE A O 1
ATOM 1854 N N . SER A 1 248 ? 26.153 6.771 -35.185 1.00 43.03 248 SER A N 1
ATOM 1855 C CA . SER A 1 248 ? 27.605 6.949 -35.171 1.00 43.03 248 SER A CA 1
ATOM 1856 C C . SER A 1 248 ? 28.085 6.889 -33.721 1.00 43.03 248 SER A C 1
ATOM 1858 O O . SER A 1 248 ? 27.699 7.721 -32.897 1.00 43.03 248 SER A O 1
ATOM 1860 N N . ALA A 1 249 ? 28.954 5.920 -33.421 1.00 40.50 249 ALA A N 1
ATOM 1861 C CA . ALA A 1 249 ? 29.637 5.762 -32.134 1.00 40.50 249 ALA A CA 1
ATOM 1862 C C . ALA A 1 249 ? 30.484 6.992 -31.726 1.00 40.50 249 ALA A C 1
ATOM 1864 O O . ALA A 1 249 ? 31.034 7.026 -30.631 1.00 40.50 249 ALA A O 1
ATOM 1865 N N . GLU A 1 250 ? 30.583 8.013 -32.582 1.00 41.12 250 GLU A N 1
ATOM 1866 C CA . GLU A 1 250 ? 31.371 9.227 -32.359 1.00 41.12 250 GLU A CA 1
ATOM 1867 C C . GLU A 1 250 ? 30.702 10.261 -31.435 1.00 41.12 250 GLU A C 1
ATOM 1869 O O . GLU A 1 250 ? 31.321 11.277 -31.147 1.00 41.12 250 GLU A O 1
ATOM 1874 N N . LYS A 1 251 ? 29.467 10.037 -30.956 1.00 41.94 251 LYS A N 1
ATOM 1875 C CA . LYS A 1 251 ? 28.725 11.014 -30.124 1.00 41.94 251 LYS A CA 1
ATOM 1876 C C . LYS A 1 251 ? 28.650 10.697 -28.621 1.00 41.94 251 LYS A C 1
ATOM 1878 O O . LYS A 1 251 ? 27.861 11.317 -27.912 1.00 41.94 251 LYS A O 1
ATOM 1883 N N . LEU A 1 252 ? 29.452 9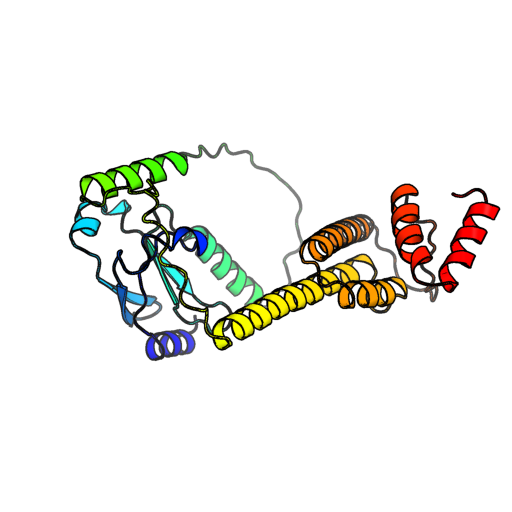.758 -28.116 1.00 46.88 252 LEU A N 1
ATOM 1884 C CA . LEU A 1 252 ? 29.627 9.554 -26.671 1.00 46.88 252 LEU A CA 1
ATOM 1885 C C . LEU A 1 252 ? 31.004 10.067 -26.221 1.00 46.88 252 LEU A C 1
ATOM 1887 O O . LEU A 1 252 ? 32.013 9.403 -26.433 1.00 46.88 252 LEU A O 1
ATOM 1891 N N . ASP A 1 253 ? 31.025 11.201 -25.516 1.00 46.81 253 ASP A N 1
ATOM 1892 C CA . ASP A 1 253 ? 32.234 11.875 -24.995 1.00 46.81 253 ASP A CA 1
ATOM 1893 C C . ASP A 1 253 ? 32.945 11.135 -23.839 1.00 46.81 253 ASP A C 1
ATOM 1895 O O . ASP A 1 253 ? 33.768 11.712 -23.130 1.00 46.81 253 ASP A O 1
ATOM 1899 N N . ASN A 1 254 ? 32.632 9.858 -23.595 1.00 49.97 254 ASN A N 1
ATOM 1900 C CA . ASN A 1 254 ? 33.271 9.079 -22.535 1.00 49.97 254 ASN A CA 1
ATOM 1901 C C . ASN A 1 254 ? 33.917 7.800 -23.096 1.00 49.97 254 ASN A C 1
ATOM 1903 O O . ASN A 1 254 ? 33.276 6.741 -23.115 1.00 49.97 254 ASN A O 1
ATOM 1907 N N . PRO A 1 255 ? 35.183 7.886 -23.550 1.00 52.53 255 PRO A N 1
ATOM 1908 C CA . PRO A 1 255 ? 35.893 6.758 -24.143 1.00 52.53 255 PRO A CA 1
ATOM 1909 C C . PRO A 1 255 ? 36.085 5.600 -23.157 1.00 52.53 255 PRO A C 1
ATOM 1911 O O . PRO A 1 255 ? 36.053 4.450 -23.580 1.00 52.53 255 PRO A O 1
ATOM 1914 N N . ASP A 1 256 ? 36.187 5.858 -21.850 1.00 52.09 256 ASP A N 1
ATOM 1915 C CA . ASP A 1 256 ? 36.331 4.804 -20.835 1.00 52.09 256 ASP A CA 1
ATOM 1916 C C . ASP A 1 256 ? 35.053 3.983 -20.650 1.00 52.09 256 ASP A C 1
ATOM 1918 O O . ASP A 1 256 ? 35.112 2.767 -20.456 1.00 52.09 256 ASP A O 1
ATOM 1922 N N . LEU A 1 257 ? 33.885 4.623 -20.743 1.00 51.72 257 LEU A N 1
ATOM 1923 C CA . LEU A 1 257 ? 32.602 3.923 -20.696 1.00 51.72 257 LEU A CA 1
ATOM 1924 C C . LEU A 1 257 ? 32.418 3.051 -21.948 1.00 51.72 257 LEU A C 1
ATOM 1926 O O . LEU A 1 257 ? 32.000 1.901 -21.842 1.00 51.72 257 LEU A O 1
ATOM 1930 N N . MET A 1 258 ? 32.803 3.574 -23.117 1.00 55.44 258 MET A N 1
ATOM 1931 C CA . MET A 1 258 ? 32.816 2.836 -24.384 1.00 55.44 258 MET A CA 1
ATOM 1932 C C . MET A 1 258 ? 33.777 1.647 -24.335 1.00 55.44 258 MET A C 1
ATOM 1934 O O . MET A 1 258 ? 33.397 0.553 -24.738 1.00 55.44 258 MET A O 1
ATOM 1938 N N . LYS A 1 259 ? 34.980 1.814 -23.767 1.00 56.91 259 LYS A N 1
ATOM 1939 C CA . LYS A 1 259 ? 35.930 0.712 -23.562 1.00 56.91 259 LYS A CA 1
ATOM 1940 C C . LYS A 1 259 ? 35.363 -0.353 -22.631 1.00 56.91 259 LYS A C 1
ATOM 1942 O O . LYS A 1 259 ? 35.472 -1.524 -22.956 1.00 56.91 259 LYS A O 1
ATOM 1947 N N . LYS A 1 260 ? 34.717 0.015 -21.520 1.00 55.31 260 LYS A N 1
ATOM 1948 C CA . LYS A 1 260 ? 34.121 -0.960 -20.584 1.00 55.31 260 LYS A CA 1
ATOM 1949 C C . LYS A 1 260 ? 32.959 -1.733 -21.202 1.00 55.31 260 LYS A C 1
ATOM 1951 O O . LYS A 1 260 ? 32.881 -2.943 -21.025 1.00 55.31 260 LYS A O 1
ATOM 1956 N N . VAL A 1 261 ? 32.095 -1.051 -21.953 1.00 50.75 261 VAL A N 1
ATOM 1957 C CA . VAL A 1 261 ? 30.969 -1.681 -22.655 1.00 50.75 261 VAL A CA 1
ATOM 1958 C C . VAL A 1 261 ? 31.471 -2.569 -23.796 1.00 50.75 261 VAL A C 1
ATOM 1960 O O . VAL A 1 261 ? 31.062 -3.718 -23.888 1.00 50.75 261 VAL A O 1
ATOM 1963 N N . LEU A 1 262 ? 32.411 -2.098 -24.621 1.00 53.53 262 LEU A N 1
ATOM 1964 C CA . LEU A 1 262 ? 32.987 -2.897 -25.708 1.00 53.53 262 LEU A CA 1
ATOM 1965 C C . LEU A 1 262 ? 33.834 -4.070 -25.202 1.00 53.53 262 LEU A C 1
ATOM 1967 O O . LEU A 1 262 ? 33.787 -5.130 -25.808 1.00 53.53 262 LEU A O 1
ATOM 1971 N N . PHE A 1 263 ? 34.565 -3.909 -24.097 1.00 55.09 263 PHE A N 1
ATOM 1972 C CA . PHE A 1 263 ? 35.345 -4.979 -23.469 1.00 55.09 263 PHE A CA 1
ATOM 1973 C C . PHE A 1 263 ? 34.446 -6.064 -22.863 1.00 55.09 263 PHE A C 1
ATOM 1975 O O . PHE A 1 263 ? 34.729 -7.251 -23.005 1.00 55.09 263 PHE A O 1
ATOM 1982 N N . ALA A 1 264 ? 33.333 -5.669 -22.234 1.00 48.38 264 ALA A N 1
ATOM 1983 C CA . ALA A 1 264 ? 32.320 -6.613 -21.769 1.00 48.38 264 ALA A CA 1
ATOM 1984 C C . ALA A 1 264 ? 31.674 -7.375 -22.943 1.00 48.38 264 ALA A C 1
ATOM 1986 O O . ALA A 1 264 ? 31.446 -8.573 -22.837 1.00 48.38 264 ALA A O 1
ATOM 1987 N N . LEU A 1 265 ? 31.454 -6.708 -24.082 1.00 44.28 265 LEU A N 1
ATOM 1988 C CA . LEU A 1 265 ? 30.865 -7.307 -25.287 1.00 44.28 265 LEU A CA 1
ATOM 1989 C C . LEU A 1 265 ? 31.861 -8.133 -26.128 1.00 44.28 265 LEU A C 1
ATOM 1991 O O . LEU A 1 265 ? 31.448 -9.045 -26.840 1.00 44.28 265 LEU A O 1
ATOM 1995 N N . SER A 1 266 ? 33.169 -7.851 -26.068 1.00 47.56 266 SER A N 1
ATOM 1996 C CA . SER A 1 266 ? 34.190 -8.558 -26.859 1.00 47.56 266 SER A CA 1
ATOM 1997 C C . SER A 1 266 ? 34.623 -9.897 -26.266 1.00 47.56 266 SER A C 1
ATOM 1999 O O . SER A 1 266 ? 35.197 -10.712 -26.983 1.00 47.56 266 SER A O 1
ATOM 2001 N N . ASN A 1 267 ? 34.384 -10.119 -24.970 1.00 46.28 267 ASN A N 1
ATOM 2002 C CA . ASN A 1 267 ? 34.753 -11.365 -24.295 1.00 46.28 267 ASN A CA 1
ATOM 2003 C C . ASN A 1 267 ? 33.744 -12.502 -24.518 1.00 46.28 267 ASN A C 1
ATOM 2005 O O . ASN A 1 267 ? 34.058 -13.640 -24.179 1.00 46.28 267 ASN A O 1
ATOM 2009 N N . GLU A 1 268 ? 32.579 -12.223 -25.115 1.00 42.91 268 GLU A N 1
ATOM 2010 C CA . GLU A 1 268 ? 31.527 -13.229 -25.307 1.00 42.91 268 GLU A CA 1
ATOM 2011 C C . GLU A 1 268 ? 31.211 -13.552 -26.778 1.00 42.91 268 GLU A C 1
ATOM 2013 O O . GLU A 1 268 ? 30.733 -14.652 -27.037 1.00 42.91 268 GLU A O 1
ATOM 2018 N N . GLU A 1 269 ? 31.568 -12.708 -27.765 1.00 41.47 269 GLU A N 1
ATOM 2019 C CA . GLU A 1 269 ? 31.421 -13.068 -29.190 1.00 41.47 269 GLU A CA 1
ATOM 2020 C C . GLU A 1 269 ? 32.512 -12.520 -30.146 1.00 41.47 269 GLU A C 1
ATOM 2022 O O . GLU A 1 269 ? 32.936 -11.363 -30.044 1.00 41.47 269 GLU A O 1
ATOM 2027 N N . PRO A 1 270 ? 32.916 -13.302 -31.177 1.00 42.41 270 PRO A N 1
ATOM 2028 C CA . PRO A 1 270 ? 34.005 -12.955 -32.101 1.00 42.41 270 PRO A CA 1
ATOM 2029 C C . PRO A 1 270 ? 33.693 -11.780 -33.045 1.00 42.41 270 PRO A C 1
ATOM 2031 O O . PRO A 1 270 ? 34.607 -11.215 -33.650 1.00 42.41 270 PRO A O 1
ATOM 2034 N N . ILE A 1 271 ? 32.426 -11.375 -33.171 1.00 44.44 271 ILE A N 1
ATOM 2035 C CA . ILE A 1 271 ? 31.994 -10.322 -34.104 1.00 44.44 271 ILE A CA 1
ATOM 2036 C C . ILE A 1 271 ? 32.484 -8.937 -33.634 1.00 44.44 271 ILE A C 1
ATOM 2038 O O . ILE A 1 271 ? 32.878 -8.102 -34.455 1.00 44.44 271 ILE A O 1
ATOM 2042 N N . PHE A 1 272 ? 32.592 -8.715 -32.318 1.00 44.56 272 PHE A N 1
ATOM 2043 C CA . PHE A 1 272 ? 33.004 -7.431 -31.732 1.00 44.56 272 PHE A CA 1
ATOM 2044 C C . PHE A 1 272 ? 34.522 -7.210 -31.681 1.00 44.56 272 PHE A C 1
ATOM 2046 O O . PHE A 1 272 ? 34.974 -6.061 -31.651 1.00 44.56 272 PHE A O 1
ATOM 2053 N N . GLY A 1 273 ? 35.327 -8.273 -31.791 1.00 50.88 273 GLY A N 1
ATOM 2054 C CA . GLY A 1 273 ? 36.786 -8.157 -31.916 1.00 50.88 273 GLY A CA 1
ATOM 2055 C C . GLY A 1 273 ? 37.231 -7.393 -33.174 1.00 50.88 273 GLY A C 1
ATOM 2056 O O . GLY A 1 273 ? 38.287 -6.760 -33.181 1.00 50.88 273 GLY A O 1
ATOM 2057 N N . SER A 1 274 ? 36.406 -7.391 -34.229 1.00 51.00 274 SER A N 1
ATOM 2058 C CA . SER A 1 274 ? 36.665 -6.644 -35.469 1.00 51.00 274 SER A CA 1
ATOM 2059 C C . SER A 1 274 ? 36.458 -5.129 -35.309 1.00 51.00 274 SER A C 1
ATOM 2061 O O . SER A 1 274 ? 37.253 -4.332 -35.817 1.00 51.00 274 SER A O 1
ATOM 2063 N N . ALA A 1 275 ? 35.443 -4.721 -34.541 1.00 47.28 275 ALA A N 1
ATOM 2064 C CA . ALA A 1 275 ? 35.144 -3.321 -34.256 1.00 47.28 275 ALA A CA 1
ATOM 2065 C C . ALA A 1 275 ? 36.194 -2.699 -33.320 1.00 47.28 275 ALA A C 1
ATOM 2067 O O . ALA A 1 275 ? 36.645 -1.580 -33.571 1.00 47.28 275 ALA A O 1
ATOM 2068 N N . LEU A 1 276 ? 36.649 -3.449 -32.307 1.00 50.84 276 LEU A N 1
ATOM 2069 C CA . LEU A 1 276 ? 37.711 -3.015 -31.394 1.00 50.84 276 LEU A CA 1
ATOM 2070 C C . LEU A 1 276 ? 39.042 -2.807 -32.141 1.00 50.84 276 LEU A C 1
ATOM 2072 O O . LEU A 1 276 ? 39.623 -1.727 -32.069 1.00 50.84 276 LEU A O 1
ATOM 2076 N N . LYS A 1 277 ? 39.456 -3.778 -32.973 1.00 56.94 277 LYS A N 1
ATOM 2077 C CA . LYS A 1 277 ? 40.654 -3.654 -33.829 1.00 56.94 277 LYS A CA 1
ATOM 2078 C C . LYS A 1 277 ? 40.585 -2.471 -34.793 1.00 56.94 277 LYS A C 1
ATOM 2080 O O . LYS A 1 277 ? 41.595 -1.821 -35.047 1.00 56.94 277 LYS A O 1
ATOM 2085 N N . THR A 1 278 ? 39.403 -2.178 -35.333 1.00 53.16 278 THR A N 1
ATOM 2086 C CA . THR A 1 278 ? 39.203 -1.043 -36.250 1.00 53.16 278 THR A CA 1
ATOM 2087 C C . THR A 1 278 ? 39.335 0.304 -35.528 1.00 53.16 278 THR A C 1
ATOM 2089 O O . THR A 1 278 ? 39.781 1.282 -36.128 1.00 53.16 278 THR A O 1
ATOM 2092 N N . LEU A 1 279 ? 38.963 0.374 -34.247 1.00 49.41 279 LEU A N 1
ATOM 2093 C CA . LEU A 1 279 ? 39.108 1.575 -33.421 1.00 49.41 279 LEU A CA 1
ATOM 2094 C C . LEU A 1 279 ? 40.553 1.778 -32.935 1.00 49.41 279 LEU A C 1
ATOM 2096 O O . LEU A 1 279 ? 41.040 2.910 -32.977 1.00 49.41 279 LEU A O 1
ATOM 2100 N N . GLU A 1 280 ? 41.256 0.698 -32.581 1.00 63.88 280 GLU A N 1
ATOM 2101 C CA . GLU A 1 280 ? 42.693 0.717 -32.259 1.00 63.88 280 GLU A CA 1
ATOM 2102 C C . GLU A 1 280 ? 43.539 1.138 -33.473 1.00 63.88 280 GLU A C 1
ATOM 2104 O O . GLU A 1 280 ? 44.379 2.029 -33.369 1.00 63.88 280 GLU A O 1
ATOM 2109 N N . GLN A 1 281 ? 43.267 0.592 -34.666 1.00 61.69 281 GLN A N 1
ATOM 2110 C CA . GLN A 1 281 ? 43.968 0.978 -35.904 1.00 61.69 281 GLN A CA 1
ATOM 2111 C C . GLN A 1 281 ? 43.764 2.448 -36.293 1.00 61.69 281 GLN A C 1
ATOM 2113 O O . GLN A 1 281 ? 44.591 3.021 -37.000 1.00 61.69 281 GLN A O 1
ATOM 2118 N N . LYS A 1 282 ? 42.671 3.068 -35.839 1.00 66.12 282 LYS A N 1
ATOM 2119 C CA . LYS A 1 282 ? 42.378 4.490 -36.059 1.00 66.12 282 LYS A CA 1
ATOM 2120 C C . LYS A 1 282 ? 42.913 5.397 -34.943 1.00 66.12 282 LYS A C 1
ATOM 2122 O O . LYS A 1 282 ? 42.661 6.598 -34.999 1.00 66.12 282 LYS A O 1
ATOM 2127 N N . GLY A 1 283 ? 43.616 4.851 -33.944 1.00 55.56 283 GLY A N 1
ATOM 2128 C CA . GLY A 1 283 ? 44.181 5.605 -32.819 1.00 55.56 283 GLY A CA 1
ATOM 2129 C C . GLY A 1 283 ? 43.132 6.260 -31.917 1.00 55.56 283 GLY A C 1
ATOM 2130 O O . GLY A 1 283 ? 43.411 7.280 -31.292 1.00 55.56 283 GLY A O 1
ATOM 2131 N N . LYS A 1 284 ? 41.902 5.727 -31.897 1.00 51.97 284 LYS A N 1
ATOM 2132 C CA . LYS A 1 284 ? 40.770 6.291 -31.140 1.00 51.97 284 LYS A CA 1
ATOM 2133 C C . LYS A 1 284 ? 40.526 5.586 -29.795 1.00 51.97 284 LYS A C 1
ATOM 2135 O O . LYS A 1 284 ? 39.577 5.939 -29.097 1.00 51.97 284 LYS A O 1
ATOM 2140 N N . VAL A 1 285 ? 41.356 4.600 -29.446 1.00 49.38 285 VAL A N 1
ATOM 2141 C CA . VAL A 1 285 ? 41.339 3.802 -28.206 1.00 49.38 285 VAL A CA 1
ATOM 2142 C C . VAL A 1 285 ? 42.773 3.529 -27.790 1.00 49.38 285 VAL A C 1
ATOM 2144 O O . VAL A 1 285 ? 43.597 3.300 -28.700 1.00 49.38 285 VAL A O 1
#

Foldseek 3Di:
DPPVLLVVQQVPDDKAWEAAPPDPVRRPPPTPQQWIFDHWDDDPPDIDTDTDGDPLVVVVADPLQQDKEWDADPPSRHTHYIYRYSDHVVVVVVVVVVVVVVVVVPPPDDPDDDDDDDDDDDPDPDDDPVVVVVVVVVSCVVVVNDPCPPPPPPPPPPPDPPPVVVVVVVVVVLQVVLVVLLVLLLVLLCLLPNPPDPSSVVVNVVSVPDSDPVVSVVSSVVSNVSNVVVVVVCPDDDDDDDDDPDPPPVPDPDVPVVCVVLVVVVVPDVVSVVVVVVCVVVVND

Secondary structure (DSSP, 8-state):
--HHHHHHHHHT---EEEEESS-GGGTTTTTTTS-EEEEEEEETTEEEEEEE--HHHHTT--GGG--EEEEE-TTT--EEEEEE-SS--HHHHHHHHHHHHHHHT-----------------------HHHHHHHHHHHHHHTT---------PPPP------HHHHHHHHHHHHHHHHHHHHHHHHHHHHHH-TT-HHHHHHHHHHHH---HHHHHHHHHHHHHHHHHHHHHTTS------------GGG-S-HHHHHHHHHHHHTT-TTHHHHHHHHHHTT--

pLDDT: mean 71.15, std 19.8, range [31.92, 97.0]

Radius of gyration: 27.62 Å; chains: 1; bounding box: 67×64×74 Å